Protein AF-0000000077233506 (afdb_homodimer)

pLDDT: mean 85.67, std 21.98, range [21.75, 98.94]

Radius of gyration: 23.16 Å; Cα contacts (8 Å, |Δi|>4): 742; chains: 2; bounding box: 49×61×71 Å

Organism: NCBI:txid88201

Secondary structure (DSSP, 8-state):
-----------------TT------PPP-----TT--HHHH-EEEEEEEES--TT--SEEEEEEEEE-TTSPEEEEEEEE-TTSPEEEEEEEEE-S-TT-TTEEEEES-TTS--EEEEEEEE-SSSEEEEEEEEEETTTEEEEEEEEEESSS---HHHHHHHHHHHHHTT--GGG-EEPP-SS-HHHH--/-----------------S-------PPP-----TT--HHHH-EEEEEEEES--TT--SEEEEEEEEE-TTSPEEEEEEEE-TTSPEEEEEEEEE-S-TT-TTEEEEES-TTS--EEEEEEEE-SSSEEEEEEEEEETTTEEEEEEEEEESSS---HHHHHHHHHHHHHTT--GGG-EEPP-SS-HHHH--

Nearest PDB structures (foldseek):
  2hzq-assembly1_A  TM=9.608E-01  e=5.783E-20  Homo sapiens
  2hzr-assembly1_A  TM=9.680E-01  e=2.395E-19  Homo sapiens
  7yx1-assembly1_A  TM=9.485E-01  e=6.766E-19  Sander
  5ez2-assembly1_A  TM=9.588E-01  e=6.023E-18  Sander vitreus
  7vns-assembly1_A  TM=9.545E-01  e=5.112E-18  Sander vitreus

Structure (mmCIF, N/CA/C/O backbone):
data_AF-0000000077233506-model_v1
#
loop_
_entity.id
_entity.type
_entity.pdbx_description
1 polymer 'Apolipoprotein D'
#
loop_
_atom_site.group_PDB
_atom_site.id
_atom_site.type_symbol
_atom_site.label_atom_id
_atom_site.label_alt_id
_atom_site.label_comp_id
_atom_site.label_asym_id
_atom_site.label_entity_id
_atom_site.label_seq_id
_atom_site.pdbx_PDB_ins_code
_atom_site.Cartn_x
_atom_site.Cartn_y
_atom_site.Cartn_z
_atom_site.occupancy
_atom_site.B_iso_or_equiv
_atom_site.auth_seq_id
_atom_site.auth_comp_id
_atom_site.auth_asym_id
_atom_site.auth_atom_id
_atom_site.pdbx_PDB_model_num
ATOM 1 N N . MET A 1 1 ? 1.082 14.75 -45.719 1 23.27 1 MET A N 1
ATOM 2 C CA . MET A 1 1 ? 2.107 15.727 -45.375 1 23.27 1 MET A CA 1
ATOM 3 C C . MET A 1 1 ? 2.061 16.047 -43.875 1 23.27 1 MET A C 1
ATOM 5 O O . MET A 1 1 ? 1.05 16.547 -43.375 1 23.27 1 MET A O 1
ATOM 9 N N . ALA A 1 2 ? 2.697 15.094 -42.938 1 25.81 2 ALA A N 1
ATOM 10 C CA . ALA A 1 2 ? 2.662 14.352 -41.688 1 25.81 2 ALA A CA 1
ATOM 11 C C . ALA A 1 2 ? 3.102 15.227 -40.5 1 25.81 2 ALA A C 1
ATOM 13 O O . ALA A 1 2 ? 4.297 15.367 -40.25 1 25.81 2 ALA A O 1
ATOM 14 N N . LEU A 1 3 ? 2.533 16.438 -40.406 1 23.31 3 LEU A N 1
ATOM 15 C CA . LEU A 1 3 ? 3.166 17.609 -39.812 1 23.31 3 LEU A CA 1
ATOM 16 C C . LEU A 1 3 ? 3.34 17.438 -38.312 1 23.31 3 LEU A C 1
ATOM 18 O O . LEU A 1 3 ? 3.859 18.328 -37.625 1 23.31 3 LEU A O 1
ATOM 22 N N . LEU A 1 4 ? 2.746 16.359 -37.688 1 22.28 4 LEU A N 1
ATOM 23 C CA . LEU A 1 4 ? 2.186 16.5 -36.344 1 22.28 4 LEU A CA 1
ATOM 24 C C . LEU A 1 4 ? 3.285 16.734 -35.312 1 22.28 4 LEU A C 1
ATOM 26 O O . LEU A 1 4 ? 3.02 17.25 -34.219 1 22.28 4 LEU A O 1
ATOM 30 N N . LYS A 1 5 ? 4.598 16.297 -35.438 1 22.08 5 LYS A N 1
ATOM 31 C CA . LYS A 1 5 ? 5.273 15.586 -34.344 1 22.08 5 LYS A CA 1
ATOM 32 C C . LYS A 1 5 ? 5.84 16.562 -33.312 1 22.08 5 LYS A C 1
ATOM 34 O O . LYS A 1 5 ? 6.086 16.188 -32.156 1 22.08 5 LYS A O 1
ATOM 39 N N . VAL A 1 6 ? 6.191 17.891 -33.438 1 22.52 6 VAL A N 1
ATOM 40 C CA . VAL A 1 6 ? 7.555 18.188 -33 1 22.52 6 VAL A CA 1
ATOM 41 C C . VAL A 1 6 ? 7.551 18.719 -31.578 1 22.52 6 VAL A C 1
ATOM 43 O O . VAL A 1 6 ? 8.547 19.281 -31.125 1 22.52 6 VAL A O 1
ATOM 46 N N . VAL A 1 7 ? 6.629 18.359 -30.688 1 26.38 7 VAL A N 1
ATOM 47 C CA . VAL A 1 7 ? 6.703 19.234 -29.516 1 26.38 7 VAL A CA 1
ATOM 48 C C . VAL A 1 7 ? 8.109 19.188 -28.922 1 26.38 7 VAL A C 1
ATOM 50 O O . VAL A 1 7 ? 8.633 18.109 -28.641 1 26.38 7 VAL A O 1
ATOM 53 N N . PHE A 1 8 ? 8.898 20.172 -29 1 23.61 8 PHE A N 1
ATOM 54 C CA . PHE A 1 8 ? 10.266 20.5 -28.578 1 23.61 8 PHE A CA 1
ATOM 55 C C . PHE A 1 8 ? 10.406 20.406 -27.062 1 23.61 8 PHE A C 1
ATOM 57 O O . PHE A 1 8 ? 9.695 21.109 -26.344 1 23.61 8 PHE A O 1
ATOM 64 N N . LEU A 1 9 ? 10.742 19.219 -26.547 1 26.58 9 LEU A N 1
ATOM 65 C CA . LEU A 1 9 ? 11.117 18.844 -25.188 1 26.58 9 LEU A CA 1
ATOM 66 C C . LEU A 1 9 ? 12.164 19.781 -24.625 1 26.58 9 LEU A C 1
ATOM 68 O O . LEU A 1 9 ? 13.305 19.797 -25.094 1 26.58 9 LEU A O 1
ATOM 72 N N . LEU A 1 10 ? 11.75 20.984 -24.422 1 27.75 10 LEU A N 1
ATOM 73 C CA . LEU A 1 10 ? 12.719 21.922 -23.859 1 27.75 10 LEU A CA 1
ATOM 74 C C . LEU A 1 10 ? 13.398 21.312 -22.625 1 27.75 10 LEU A C 1
ATOM 76 O O . LEU A 1 10 ? 12.719 20.828 -21.719 1 27.75 10 LEU A O 1
ATOM 80 N N . LEU A 1 11 ? 14.656 20.891 -22.75 1 28.72 11 LEU A N 1
ATOM 81 C CA . LEU A 1 11 ? 15.711 20.391 -21.875 1 28.72 11 LEU A CA 1
ATOM 82 C C . LEU A 1 11 ? 16.031 21.391 -20.781 1 28.72 11 LEU A C 1
ATOM 84 O O . LEU A 1 11 ? 16.844 22.297 -20.969 1 28.72 11 LEU A O 1
ATOM 88 N N . VAL A 1 12 ? 15.125 22.109 -20.25 1 30.39 12 VAL A N 1
ATOM 89 C CA . VAL A 1 12 ? 15.711 23.047 -19.297 1 30.39 12 VAL A CA 1
ATOM 90 C C . VAL A 1 12 ? 16.516 22.266 -18.25 1 30.39 12 VAL A C 1
ATOM 92 O O . VAL A 1 12 ? 15.984 21.406 -17.562 1 30.39 12 VAL A O 1
ATOM 95 N N . ALA A 1 13 ? 17.875 22.188 -18.328 1 29.14 13 ALA A N 1
ATOM 96 C CA . ALA A 1 13 ? 18.969 21.734 -17.469 1 29.14 13 ALA A CA 1
ATOM 97 C C . ALA A 1 13 ? 18.891 22.359 -16.078 1 29.14 13 ALA A C 1
ATOM 99 O O . ALA A 1 13 ? 19.422 23.453 -15.852 1 29.14 13 ALA A O 1
ATOM 100 N N . ALA A 1 14 ? 17.797 22.641 -15.5 1 33.66 14 ALA A N 1
ATOM 101 C CA . ALA A 1 14 ? 17.953 23.188 -14.156 1 33.66 14 ALA A CA 1
ATOM 102 C C . ALA A 1 14 ? 18.891 22.328 -13.32 1 33.66 14 ALA A C 1
ATOM 104 O O . ALA A 1 14 ? 18.859 21.094 -13.398 1 33.66 14 ALA A O 1
ATOM 105 N N . GLU A 1 15 ? 20.031 22.859 -12.922 1 31.89 15 GLU A N 1
ATOM 106 C CA . GLU A 1 15 ? 20.984 22.344 -11.938 1 31.89 15 GLU A CA 1
ATOM 107 C C . GLU A 1 15 ? 20.25 21.703 -10.758 1 31.89 15 GLU A C 1
ATOM 109 O O . GLU A 1 15 ? 19.734 22.406 -9.891 1 31.89 15 GLU A O 1
ATOM 114 N N . PHE A 1 16 ? 19.391 20.812 -10.938 1 34.94 16 PHE A N 1
ATOM 115 C CA . PHE A 1 16 ? 18.859 19.906 -9.922 1 34.94 16 PHE A CA 1
ATOM 116 C C . PHE A 1 16 ? 19.969 19.391 -9.008 1 34.94 16 PHE A C 1
ATOM 118 O O . PHE A 1 16 ? 20.891 18.703 -9.461 1 34.94 16 PHE A O 1
ATOM 125 N N . SER A 1 17 ? 20.359 20.125 -8.031 1 35.88 17 SER A N 1
ATOM 126 C CA . SER A 1 17 ? 21.234 19.562 -7.008 1 35.88 17 SER A CA 1
ATOM 127 C C . SER A 1 17 ? 20.922 18.078 -6.777 1 35.88 17 SER A C 1
ATOM 129 O O . SER A 1 17 ? 19.75 17.672 -6.824 1 35.88 17 SER A O 1
ATOM 131 N N . GLN A 1 18 ? 21.938 17.141 -6.93 1 35.72 18 GLN A N 1
ATOM 132 C CA . GLN A 1 18 ? 22.219 15.719 -6.926 1 35.72 18 GLN A CA 1
ATOM 133 C C . GLN A 1 18 ? 21.5 15.016 -5.785 1 35.72 18 GLN A C 1
ATOM 135 O O . GLN A 1 18 ? 21.484 13.781 -5.707 1 35.72 18 GLN A O 1
ATOM 140 N N . SER A 1 19 ? 21.188 15.695 -4.664 1 36.94 19 SER A N 1
ATOM 141 C CA . SER A 1 19 ? 21.062 14.867 -3.471 1 36.94 19 SER A CA 1
ATOM 142 C C . SER A 1 19 ? 19.734 14.133 -3.439 1 36.94 19 SER A C 1
ATOM 144 O O . SER A 1 19 ? 19.359 13.555 -2.418 1 36.94 19 SER A O 1
ATOM 146 N N . GLN A 1 20 ? 18.906 14.438 -4.34 1 43.88 20 GLN A N 1
ATOM 147 C CA . GLN A 1 20 ? 17.672 13.68 -4.148 1 43.88 20 GLN A CA 1
ATOM 148 C C . GLN A 1 20 ? 17.906 12.188 -4.379 1 43.88 20 GLN A C 1
ATOM 150 O O . GLN A 1 20 ? 18.016 11.742 -5.52 1 43.88 20 GLN A O 1
ATOM 155 N N . SER A 1 21 ? 18.75 11.484 -3.703 1 41.47 21 SER A N 1
ATOM 156 C CA . SER A 1 21 ? 18.984 10.086 -4.051 1 41.47 21 SER A CA 1
ATOM 157 C C . SER A 1 21 ? 17.656 9.32 -4.125 1 41.47 21 SER A C 1
ATOM 159 O O . SER A 1 21 ? 17 9.102 -3.105 1 41.47 21 SER A O 1
ATOM 161 N N . PHE A 1 22 ? 16.812 9.758 -5.07 1 43.88 22 PHE A N 1
ATOM 162 C CA . PHE A 1 22 ? 15.859 8.719 -5.41 1 43.88 22 PHE A CA 1
ATOM 163 C C . PHE A 1 22 ? 16.578 7.465 -5.906 1 43.88 22 PHE A C 1
ATOM 165 O O . PHE A 1 22 ? 17.281 7.508 -6.918 1 43.88 22 PHE A O 1
ATOM 172 N N . HIS A 1 23 ? 17.109 6.672 -5.234 1 47.66 23 HIS A N 1
ATOM 173 C CA . HIS A 1 23 ? 17.656 5.477 -5.867 1 47.66 23 HIS A CA 1
ATOM 174 C C . HIS A 1 23 ? 16.641 4.844 -6.82 1 47.66 23 HIS A C 1
ATOM 176 O O . HIS A 1 23 ? 15.508 4.562 -6.43 1 47.66 23 HIS A O 1
ATOM 182 N N . MET A 1 24 ? 16.844 5.34 -8.117 1 51.53 24 MET A N 1
ATOM 183 C CA . MET A 1 24 ? 16.188 4.711 -9.258 1 51.53 24 MET A CA 1
ATOM 184 C C . MET A 1 24 ? 16.188 3.193 -9.125 1 51.53 24 MET A C 1
ATOM 186 O O . MET A 1 24 ? 17.25 2.566 -9.227 1 51.53 24 MET A O 1
ATOM 190 N N . TYR A 1 25 ? 15.539 2.627 -8.156 1 60.44 25 TYR A N 1
ATOM 191 C CA . TYR A 1 25 ? 15.578 1.174 -8.031 1 60.44 25 TYR A CA 1
ATOM 192 C C . TYR A 1 25 ? 14.602 0.522 -9.016 1 60.44 25 TYR A C 1
ATOM 194 O O . TYR A 1 25 ? 13.422 0.882 -9.062 1 60.44 25 TYR A O 1
ATOM 202 N N . SER A 1 26 ? 15.188 -0.033 -10.07 1 78.44 26 SER A N 1
ATOM 203 C CA . SER A 1 26 ? 14.43 -0.855 -11.016 1 78.44 26 SER A CA 1
ATOM 204 C C . SER A 1 26 ? 14.016 -2.178 -10.383 1 78.44 26 SER A C 1
ATOM 206 O O . SER A 1 26 ? 14.562 -2.578 -9.352 1 78.44 26 SER A O 1
ATOM 208 N N . CYS A 1 27 ? 13.016 -2.812 -10.961 1 90.56 27 CYS A N 1
ATOM 209 C CA . CYS A 1 27 ? 12.555 -4.121 -10.508 1 90.56 27 CYS A CA 1
ATOM 210 C C . CYS A 1 27 ? 13.688 -5.145 -10.562 1 90.56 27 CYS A C 1
ATOM 212 O O . CYS A 1 27 ? 14.484 -5.141 -11.5 1 90.56 27 CYS A O 1
ATOM 214 N N . PRO A 1 28 ? 13.773 -5.957 -9.539 1 88.38 28 PRO A N 1
ATOM 215 C CA . PRO A 1 28 ? 14.75 -7.047 -9.625 1 88.38 28 PRO A CA 1
ATOM 216 C C . PRO A 1 28 ? 14.359 -8.109 -10.648 1 88.38 28 PRO A C 1
ATOM 218 O O . PRO A 1 28 ? 13.219 -8.117 -11.125 1 88.38 28 PRO A O 1
ATOM 221 N N . THR A 1 29 ? 15.336 -8.914 -11.031 1 89.44 29 THR A N 1
ATOM 222 C CA . THR A 1 29 ? 15.102 -10.078 -11.867 1 89.44 29 THR A CA 1
ATOM 223 C C . THR A 1 29 ? 15.195 -11.367 -11.047 1 89.44 29 THR A C 1
ATOM 225 O O . THR A 1 29 ? 16.281 -11.922 -10.875 1 89.44 29 THR A O 1
ATOM 228 N N . PRO A 1 30 ? 14.094 -11.812 -10.68 1 92.19 30 PRO A N 1
ATOM 229 C CA . PRO A 1 30 ? 14.164 -12.961 -9.766 1 92.19 30 PRO A CA 1
ATOM 230 C C . PRO A 1 30 ? 14.273 -14.297 -10.508 1 92.19 30 PRO A C 1
ATOM 232 O O . PRO A 1 30 ? 13.992 -14.359 -11.711 1 92.19 30 PRO A O 1
ATOM 235 N N . SER A 1 31 ? 14.742 -15.359 -9.719 1 95.88 31 SER A N 1
ATOM 236 C CA . SER A 1 31 ? 14.594 -16.734 -10.203 1 95.88 31 SER A CA 1
ATOM 237 C C . SER A 1 31 ? 13.133 -17.172 -10.172 1 95.88 31 SER A C 1
ATOM 239 O O . SER A 1 31 ? 12.422 -16.922 -9.195 1 95.88 31 SER A O 1
ATOM 241 N N . LEU A 1 32 ? 12.766 -17.828 -11.258 1 98.12 32 LEU A N 1
ATOM 242 C CA . LEU A 1 32 ? 11.375 -18.25 -11.406 1 98.12 32 LEU A CA 1
ATOM 243 C C . LEU A 1 32 ? 11.234 -19.75 -11.156 1 98.12 32 LEU A C 1
ATOM 245 O O . LEU A 1 32 ? 12.219 -20.484 -11.234 1 98.12 32 LEU A O 1
ATOM 249 N N . GLN A 1 33 ? 10 -20.094 -10.773 1 98.56 33 GLN A N 1
ATOM 250 C CA . GLN A 1 33 ? 9.703 -21.516 -10.664 1 98.56 33 GLN A CA 1
ATOM 251 C C . GLN A 1 33 ? 10.031 -22.25 -11.961 1 98.56 33 GLN A C 1
ATOM 253 O O . GLN A 1 33 ? 9.469 -21.938 -13.016 1 98.56 33 GLN A O 1
ATOM 258 N N . VAL A 1 34 ? 10.883 -23.234 -11.844 1 96.88 34 VAL A N 1
ATOM 259 C CA . VAL A 1 34 ? 11.281 -24.031 -13.008 1 96.88 34 VAL A CA 1
ATOM 260 C C . VAL A 1 34 ? 10.164 -24.984 -13.383 1 96.88 34 VAL A C 1
ATOM 262 O O . VAL A 1 34 ? 9.555 -25.625 -12.516 1 96.88 34 VAL A O 1
ATOM 265 N N . ASN A 1 35 ? 9.875 -25.062 -14.727 1 96.56 35 ASN A N 1
ATOM 266 C CA . ASN A 1 35 ? 8.867 -25.969 -15.25 1 96.56 35 ASN A CA 1
ATOM 267 C C . ASN A 1 35 ? 7.504 -25.734 -14.602 1 96.56 35 ASN A C 1
ATOM 269 O O . ASN A 1 35 ? 6.832 -26.688 -14.195 1 96.56 35 ASN A O 1
ATOM 273 N N . PHE A 1 36 ? 7.242 -24.531 -14.484 1 98.62 36 PHE A N 1
ATOM 274 C CA . PHE A 1 36 ? 5.945 -24.172 -13.914 1 98.62 36 PHE A CA 1
ATOM 275 C C . PHE A 1 36 ? 4.812 -24.75 -14.75 1 98.62 36 PHE A C 1
ATOM 277 O O . PHE A 1 36 ? 4.824 -24.641 -15.977 1 98.62 36 PHE A O 1
ATOM 284 N N . ASN A 1 37 ? 3.863 -25.328 -14.062 1 98.06 37 ASN A N 1
ATOM 285 C CA . ASN A 1 37 ? 2.666 -25.922 -14.641 1 98.06 37 ASN A CA 1
ATOM 286 C C . ASN A 1 37 ? 1.397 -25.25 -14.117 1 98.06 37 ASN A C 1
ATOM 288 O O . ASN A 1 37 ? 1.001 -25.484 -12.969 1 98.06 37 ASN A O 1
ATOM 292 N N . VAL A 1 38 ? 0.758 -24.516 -14.984 1 98 38 VAL A N 1
ATOM 293 C CA . VAL A 1 38 ? -0.377 -23.703 -14.547 1 98 38 VAL A CA 1
ATOM 294 C C . VAL A 1 38 ? -1.531 -24.609 -14.133 1 98 38 VAL A C 1
ATOM 296 O O . VAL A 1 38 ? -2.301 -24.281 -13.234 1 98 38 VAL A O 1
ATOM 299 N N . THR A 1 39 ? -1.652 -25.734 -14.742 1 97.38 39 THR A N 1
ATOM 300 C CA . THR A 1 39 ? -2.74 -26.656 -14.422 1 97.38 39 THR A CA 1
ATOM 301 C C . THR A 1 39 ? -2.641 -27.125 -12.984 1 97.38 39 THR A C 1
ATOM 303 O O . THR A 1 39 ? -3.652 -27.25 -12.289 1 97.38 39 THR A O 1
ATOM 306 N N . GLN A 1 40 ? -1.434 -27.438 -12.492 1 98.38 40 GLN A N 1
ATOM 307 C CA . GLN A 1 40 ? -1.231 -27.875 -11.109 1 98.38 40 GLN A CA 1
ATOM 308 C C . GLN A 1 40 ? -1.464 -26.719 -10.133 1 98.38 40 GLN A C 1
ATOM 310 O O . GLN A 1 40 ? -1.693 -26.953 -8.945 1 98.38 40 GLN A O 1
ATOM 315 N N . TYR A 1 41 ? -1.38 -25.562 -10.688 1 98.69 41 TYR A N 1
ATOM 316 C CA . TYR A 1 41 ? -1.438 -24.359 -9.867 1 98.69 41 TYR A CA 1
ATOM 317 C C . TYR A 1 41 ? -2.883 -23.953 -9.586 1 98.69 41 TYR A C 1
ATOM 319 O O . TYR A 1 41 ? -3.154 -23.203 -8.648 1 98.69 41 TYR A O 1
ATOM 327 N N . LEU A 1 42 ? -3.818 -24.406 -10.32 1 98.75 42 LEU A N 1
ATOM 328 C CA . LEU A 1 42 ? -5.227 -24.031 -10.203 1 98.75 42 LEU A CA 1
ATOM 329 C C . LEU A 1 42 ? -5.762 -24.359 -8.812 1 98.75 42 LEU A C 1
ATOM 331 O O . LEU A 1 42 ? -5.16 -25.156 -8.086 1 98.75 42 LEU A O 1
ATOM 335 N N . GLY A 1 43 ? -6.891 -23.75 -8.453 1 98.44 43 GLY A N 1
ATOM 336 C CA . GLY A 1 43 ? -7.496 -23.938 -7.145 1 98.44 43 GLY A CA 1
ATOM 337 C C . GLY A 1 43 ? -7.332 -22.719 -6.246 1 98.44 43 GLY A C 1
ATOM 338 O O . GLY A 1 43 ? -7.074 -21.609 -6.727 1 98.44 43 GLY A O 1
ATOM 339 N N . THR A 1 44 ? -7.547 -22.922 -4.969 1 98.56 44 THR A N 1
ATOM 340 C CA . THR A 1 44 ? -7.59 -21.812 -4.023 1 98.56 44 THR A CA 1
ATOM 341 C C . THR A 1 44 ? -6.262 -21.688 -3.283 1 98.56 44 THR A C 1
ATOM 343 O O . THR A 1 44 ? -5.68 -22.688 -2.865 1 98.56 44 THR A O 1
ATOM 346 N N . TRP A 1 45 ? -5.801 -20.531 -3.197 1 98.81 45 TRP A N 1
ATOM 347 C CA . TRP A 1 45 ? -4.652 -20.141 -2.381 1 98.81 45 TRP A CA 1
ATOM 348 C C . TRP A 1 45 ? -5.051 -19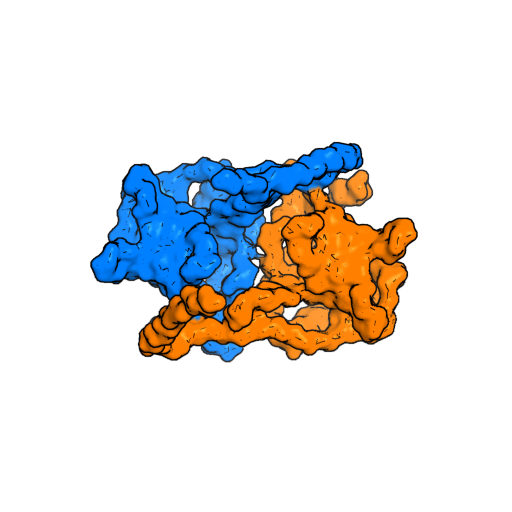.109 -1.335 1 98.81 45 TRP A C 1
ATOM 350 O O . TRP A 1 45 ? -5.738 -18.141 -1.646 1 98.81 45 TRP A O 1
ATOM 360 N N . TYR A 1 46 ? -4.613 -19.344 -0.076 1 98.88 46 TYR A N 1
ATOM 361 C CA . TYR A 1 46 ? -4.855 -18.406 1.018 1 98.88 46 TYR A CA 1
ATOM 362 C C . TYR A 1 46 ? -3.623 -17.562 1.284 1 98.88 46 TYR A C 1
ATOM 364 O O . TYR A 1 46 ? -2.506 -18.078 1.357 1 98.88 46 TYR A O 1
ATOM 372 N N . GLU A 1 47 ? -3.854 -16.25 1.392 1 98.88 47 GLU A N 1
ATOM 373 C CA . GLU A 1 47 ? -2.752 -15.328 1.636 1 98.88 47 GLU A CA 1
ATOM 374 C C . GLU A 1 47 ? -2.258 -15.43 3.076 1 98.88 47 GLU A C 1
ATOM 376 O O . GLU A 1 47 ? -3.033 -15.25 4.02 1 98.88 47 GLU A O 1
ATOM 381 N N . ILE A 1 48 ? -0.977 -15.68 3.258 1 98.88 48 ILE A N 1
ATOM 382 C CA . ILE A 1 48 ? -0.38 -15.805 4.582 1 98.88 48 ILE A CA 1
ATOM 383 C C . ILE A 1 48 ? 0.335 -14.516 4.957 1 98.88 48 ILE A C 1
ATOM 385 O O . ILE A 1 48 ? 0.176 -14.008 6.07 1 98.88 48 ILE A O 1
ATOM 389 N N . GLN A 1 49 ? 1.134 -14 4.074 1 98.62 49 GLN A N 1
ATOM 390 C CA . GLN A 1 49 ? 1.816 -12.719 4.227 1 98.62 49 GLN A CA 1
ATOM 391 C C . GLN A 1 49 ? 1.842 -11.953 2.91 1 98.62 49 GLN A C 1
ATOM 393 O O . GLN A 1 49 ? 1.739 -12.547 1.835 1 98.62 49 GLN A O 1
ATOM 398 N N . LYS A 1 50 ? 2.033 -10.68 3.055 1 98 50 LYS A N 1
ATOM 399 C CA . LYS A 1 50 ? 2.125 -9.852 1.856 1 98 50 LYS A CA 1
ATOM 400 C C . LYS A 1 50 ? 2.936 -8.586 2.123 1 98 50 LYS A C 1
ATOM 402 O O . LYS A 1 50 ? 3.027 -8.133 3.264 1 98 50 LYS A O 1
ATOM 407 N N . LEU A 1 51 ? 3.492 -8.039 1.054 1 96 51 LEU A N 1
ATOM 408 C CA . LEU A 1 51 ? 3.914 -6.641 1.068 1 96 51 LEU A CA 1
ATOM 409 C C . LEU A 1 51 ? 2.709 -5.711 1.051 1 96 51 LEU A C 1
ATOM 411 O O . LEU A 1 51 ? 1.602 -6.125 0.702 1 96 51 LEU A O 1
ATOM 415 N N . PRO A 1 52 ? 2.932 -4.434 1.441 1 92.5 52 PRO A N 1
ATOM 416 C CA . PRO A 1 52 ? 1.793 -3.514 1.427 1 92.5 52 PRO A CA 1
ATOM 417 C C . PRO A 1 52 ? 1.027 -3.541 0.106 1 92.5 52 PRO A C 1
ATOM 419 O O . PRO A 1 52 ? 1.62 -3.346 -0.959 1 92.5 52 PRO A O 1
ATOM 422 N N . ALA A 1 53 ? -0.209 -3.793 0.254 1 90 53 ALA A N 1
ATOM 423 C CA . ALA A 1 53 ? -1.149 -3.838 -0.862 1 90 53 ALA A CA 1
ATOM 424 C C . ALA A 1 53 ? -2.369 -2.961 -0.587 1 90 53 ALA A C 1
ATOM 426 O O . ALA A 1 53 ? -3.34 -3.412 0.025 1 90 53 ALA A O 1
ATOM 427 N N . MET A 1 54 ? -2.402 -1.775 -1.151 1 85.25 54 MET A N 1
ATOM 428 C CA . MET A 1 54 ? -3.408 -0.774 -0.808 1 85.25 54 MET A CA 1
ATOM 429 C C . MET A 1 54 ? -4.797 -1.222 -1.252 1 85.25 54 MET A C 1
ATOM 431 O O . MET A 1 54 ? -5.805 -0.78 -0.695 1 85.25 54 MET A O 1
ATOM 435 N N . PHE A 1 55 ? -4.875 -2.146 -2.156 1 85.31 55 PHE A N 1
ATOM 436 C CA . PHE A 1 55 ? -6.164 -2.578 -2.691 1 85.31 55 PHE A CA 1
ATOM 437 C C . PHE A 1 55 ? -6.77 -3.676 -1.823 1 85.31 55 PHE A C 1
ATOM 439 O O . PHE A 1 55 ? -7.945 -4.016 -1.975 1 85.31 55 PHE A O 1
ATOM 446 N N . GLU A 1 56 ? -5.988 -4.242 -0.96 1 89.12 56 GLU A N 1
ATOM 447 C CA . GLU A 1 56 ? -6.484 -5.215 0.009 1 89.12 56 GLU A CA 1
ATOM 448 C C . GLU A 1 56 ? -6.875 -4.539 1.32 1 89.12 56 GLU A C 1
ATOM 450 O O . GLU A 1 56 ? -6.047 -3.885 1.957 1 89.12 56 GLU A O 1
ATOM 455 N N . ARG A 1 57 ? -8.141 -4.883 1.833 1 87.75 57 ARG A N 1
ATOM 456 C CA . ARG A 1 57 ? -8.641 -4.078 2.941 1 87.75 57 ARG A CA 1
ATOM 457 C C . ARG A 1 57 ? -9.086 -4.957 4.102 1 87.75 57 ARG A C 1
ATOM 459 O O . ARG A 1 57 ? -9.375 -4.461 5.191 1 87.75 57 ARG A O 1
ATOM 466 N N . GLY A 1 58 ? -9.133 -6.254 3.814 1 91.81 58 GLY A N 1
ATOM 467 C CA . GLY A 1 58 ? -9.75 -7.098 4.824 1 91.81 58 GLY A CA 1
ATOM 468 C C . GLY A 1 58 ? -8.914 -8.312 5.184 1 91.81 58 GLY A C 1
ATOM 469 O O . GLY A 1 58 ? -7.684 -8.281 5.062 1 91.81 58 GLY A O 1
ATOM 470 N N . ASP A 1 59 ? -9.602 -9.242 5.836 1 95.5 59 ASP A N 1
ATOM 471 C CA . ASP A 1 59 ? -9.023 -10.5 6.301 1 95.5 59 ASP A CA 1
ATOM 472 C C . ASP A 1 59 ? -9.414 -11.656 5.383 1 95.5 59 ASP A C 1
ATOM 474 O O . ASP A 1 59 ? -10.133 -11.461 4.398 1 95.5 59 ASP A O 1
ATOM 478 N N . CYS A 1 60 ? -8.859 -12.766 5.691 1 98.19 60 CYS A N 1
ATOM 479 C CA . CYS A 1 60 ? -9.227 -14 5.012 1 98.19 60 CYS A CA 1
ATOM 480 C C . CYS A 1 60 ? -9.039 -13.867 3.504 1 98.19 60 CYS A C 1
ATOM 482 O O . CYS A 1 60 ? -9.836 -14.391 2.725 1 98.19 60 CYS A O 1
ATOM 484 N N . VAL A 1 61 ? -8.07 -13.109 3.123 1 97.94 61 VAL A N 1
ATOM 485 C CA . VAL A 1 61 ? -7.801 -12.898 1.707 1 97.94 61 VAL A CA 1
ATOM 486 C C . VAL A 1 61 ? -7.453 -14.227 1.039 1 97.94 61 VAL A C 1
ATOM 488 O O . VAL A 1 61 ? -6.668 -15.008 1.575 1 97.94 61 VAL A O 1
ATOM 491 N N . GLN A 1 62 ? -8.023 -14.469 -0.083 1 98.56 62 GLN A N 1
ATOM 492 C CA . GLN A 1 62 ? -7.793 -15.688 -0.846 1 98.56 62 GLN A CA 1
ATOM 493 C C . GLN A 1 62 ? -7.945 -15.438 -2.344 1 98.56 62 GLN A C 1
ATOM 495 O O . GLN A 1 62 ? -8.602 -14.484 -2.756 1 98.56 62 GLN A O 1
ATOM 500 N N . ALA A 1 63 ? -7.312 -16.297 -3.125 1 98.25 63 ALA A N 1
ATOM 501 C CA . ALA A 1 63 ? -7.395 -16.266 -4.582 1 98.25 63 ALA A CA 1
ATOM 502 C C . ALA A 1 63 ? -7.719 -17.641 -5.137 1 98.25 63 ALA A C 1
ATOM 504 O O . ALA A 1 63 ? -7.07 -18.641 -4.781 1 98.25 63 ALA A O 1
ATOM 505 N N . LYS A 1 64 ? -8.695 -17.672 -5.98 1 98.38 64 LYS A N 1
ATOM 506 C CA . LYS A 1 64 ? -9.047 -18.922 -6.664 1 98.38 64 LYS A CA 1
ATOM 507 C C . LYS A 1 64 ? -8.75 -18.828 -8.156 1 98.38 64 LYS A C 1
ATOM 509 O O . LYS A 1 64 ? -9.188 -17.891 -8.828 1 98.38 64 LYS A O 1
ATOM 514 N N . TYR A 1 65 ? -8.039 -19.781 -8.633 1 98.5 65 TYR A N 1
ATOM 515 C CA . TYR A 1 65 ? -7.672 -19.859 -10.039 1 98.5 65 TYR A CA 1
ATOM 516 C C . TYR A 1 65 ? -8.391 -21.016 -10.727 1 98.5 65 TYR A C 1
ATOM 518 O O . TYR A 1 65 ? -8.367 -22.156 -10.234 1 98.5 65 TYR A O 1
ATOM 526 N N . SER A 1 66 ? -9 -20.75 -11.828 1 98.38 66 SER A N 1
ATOM 527 C CA . SER A 1 66 ? -9.688 -21.781 -12.609 1 98.38 66 SER A CA 1
ATOM 528 C C . SER A 1 66 ? -9.516 -21.531 -14.102 1 98.38 66 SER A C 1
ATOM 530 O O . SER A 1 66 ? -9.25 -20.406 -14.539 1 98.38 66 SER A O 1
ATOM 532 N N . LEU A 1 67 ? -9.703 -22.594 -14.844 1 97 67 LEU A N 1
ATOM 533 C CA . LEU A 1 67 ? -9.523 -22.516 -16.281 1 97 67 LEU A CA 1
ATOM 534 C C . LEU A 1 67 ? -10.789 -21.984 -16.953 1 97 67 LEU A C 1
ATOM 536 O O . LEU A 1 67 ? -11.898 -22.406 -16.625 1 97 67 LEU A O 1
ATOM 540 N N . LEU A 1 68 ? -10.562 -21.109 -17.922 1 96.94 68 LEU A N 1
ATOM 541 C CA . LEU A 1 68 ? -11.648 -20.641 -18.781 1 96.94 68 LEU A CA 1
ATOM 542 C C . LEU A 1 68 ? -11.688 -21.406 -20.094 1 96.94 68 LEU A C 1
ATOM 544 O O . LEU A 1 68 ? -10.719 -22.078 -20.453 1 96.94 68 LEU A O 1
ATOM 548 N N . ALA A 1 69 ? -12.781 -21.219 -20.781 1 95.19 69 ALA A N 1
ATOM 549 C CA . ALA A 1 69 ? -12.984 -21.953 -22.031 1 95.19 69 ALA A CA 1
ATOM 550 C C . ALA A 1 69 ? -11.969 -21.531 -23.094 1 95.19 69 ALA A C 1
ATOM 552 O O . ALA A 1 69 ? -11.562 -22.344 -23.922 1 95.19 69 ALA A O 1
ATOM 553 N N . ASP A 1 70 ? -11.578 -20.344 -23.031 1 94.75 70 ASP A N 1
ATOM 554 C CA . ASP A 1 70 ? -10.664 -19.844 -24.047 1 94.75 70 ASP A CA 1
ATOM 555 C C . ASP A 1 70 ? -9.211 -20.156 -23.672 1 94.75 70 ASP A C 1
ATOM 557 O O . ASP A 1 70 ? -8.289 -19.734 -24.375 1 94.75 70 ASP A O 1
ATOM 561 N N . GLY A 1 71 ? -9.078 -20.812 -22.609 1 92.94 71 GLY A N 1
ATOM 562 C CA . GLY A 1 71 ? -7.738 -21.234 -22.234 1 92.94 71 GLY A CA 1
ATOM 563 C C . GLY A 1 71 ? -7.082 -20.312 -21.234 1 92.94 71 GLY A C 1
ATOM 564 O O . GLY A 1 71 ? -6.043 -20.641 -20.641 1 92.94 71 GLY A O 1
ATOM 565 N N . GLN A 1 72 ? -7.656 -19.172 -21 1 96.81 72 GLN A N 1
ATOM 566 C CA . GLN A 1 72 ? -7.133 -18.266 -19.984 1 96.81 72 GLN A CA 1
ATOM 567 C C . GLN A 1 72 ? -7.496 -18.75 -18.578 1 96.81 72 GLN A C 1
ATOM 569 O O . GLN A 1 72 ? -8.266 -19.703 -18.422 1 96.81 72 GLN A O 1
ATOM 574 N N . VAL A 1 73 ? -6.809 -18.125 -17.609 1 98.31 73 VAL A N 1
ATOM 575 C CA . VAL A 1 73 ? -7.07 -18.469 -16.203 1 98.31 73 VAL A CA 1
ATOM 576 C C . VAL A 1 73 ? -7.949 -17.406 -15.57 1 98.31 73 VAL A C 1
ATOM 578 O O . VAL A 1 73 ? -7.629 -16.203 -15.633 1 98.31 73 VAL A O 1
ATOM 581 N N . ARG A 1 74 ? -9.047 -17.828 -15.031 1 98.06 74 ARG A N 1
ATOM 582 C CA . ARG A 1 74 ? -9.852 -16.938 -14.203 1 98.06 74 ARG A CA 1
ATOM 583 C C . ARG A 1 74 ? -9.195 -16.703 -12.844 1 98.06 74 ARG A C 1
ATOM 585 O O . ARG A 1 74 ? -8.766 -17.656 -12.195 1 98.06 74 ARG A O 1
ATOM 592 N N . VAL A 1 75 ? -9.125 -15.453 -12.422 1 98.12 75 VAL A N 1
ATOM 593 C CA . VAL A 1 75 ? -8.586 -15.07 -11.117 1 98.12 75 VAL A CA 1
ATOM 594 C C . VAL A 1 75 ? -9.688 -14.445 -10.273 1 98.12 75 VAL A C 1
ATOM 596 O O . VAL A 1 75 ? -10.156 -13.344 -10.57 1 98.12 75 VAL A O 1
ATOM 599 N N . HIS A 1 76 ? -10.086 -15.164 -9.25 1 96.56 76 HIS A N 1
ATOM 600 C CA . HIS A 1 76 ? -11.109 -14.656 -8.336 1 96.56 76 HIS A CA 1
ATOM 601 C C . HIS A 1 76 ? -10.516 -14.359 -6.961 1 96.56 76 HIS A C 1
ATOM 603 O O . HIS A 1 76 ? -10.266 -15.273 -6.176 1 96.56 76 HIS A O 1
ATOM 609 N N . ASN A 1 77 ? -10.32 -13.078 -6.668 1 96.19 77 ASN A N 1
ATOM 610 C CA . ASN A 1 77 ? -9.836 -12.633 -5.367 1 96.19 77 ASN A CA 1
ATOM 611 C C . ASN A 1 77 ? -10.992 -12.234 -4.449 1 96.19 77 ASN A C 1
ATOM 613 O O . ASN A 1 77 ? -11.953 -11.602 -4.887 1 96.19 77 ASN A O 1
ATOM 617 N N . SER A 1 78 ? -10.883 -12.664 -3.191 1 96.12 78 SER A N 1
ATOM 618 C CA . SER A 1 78 ? -11.914 -12.297 -2.234 1 96.12 78 SER A CA 1
ATOM 619 C C . SER A 1 78 ? -11.328 -12.031 -0.854 1 96.12 78 SER A C 1
ATOM 621 O O . SER A 1 78 ? -10.227 -12.5 -0.541 1 96.12 78 SER A O 1
ATOM 623 N N . GLU A 1 79 ? -12.031 -11.258 -0.047 1 95.62 79 GLU A N 1
ATOM 624 C CA . GLU A 1 79 ? -11.648 -10.898 1.314 1 95.62 79 GLU A CA 1
ATOM 625 C C . GLU A 1 79 ? -12.875 -10.625 2.182 1 95.62 79 GLU A C 1
ATOM 627 O O . GLU A 1 79 ? -13.961 -10.367 1.663 1 95.62 79 GLU A O 1
ATOM 632 N N . LEU A 1 80 ? -12.641 -10.805 3.422 1 94.69 80 LEU A N 1
ATOM 633 C CA . LEU A 1 80 ? -13.656 -10.445 4.406 1 94.69 80 LEU A CA 1
ATOM 634 C C . LEU A 1 80 ? -13.391 -9.07 4.992 1 94.69 80 LEU A C 1
ATOM 636 O O . LEU A 1 80 ? -12.375 -8.859 5.66 1 94.69 80 LEU A O 1
ATOM 640 N N . LEU A 1 81 ? -14.367 -8.195 4.77 1 89.81 81 LEU A N 1
ATOM 641 C CA . LEU A 1 81 ? -14.211 -6.828 5.258 1 89.81 81 LEU A CA 1
ATOM 642 C C . LEU A 1 81 ? -14.617 -6.73 6.727 1 89.81 81 LEU A C 1
ATOM 644 O O . LEU A 1 81 ? -15.281 -7.621 7.254 1 89.81 81 LEU A O 1
ATOM 648 N N . SER A 1 82 ? -14.219 -5.668 7.316 1 87.44 82 SER A N 1
ATOM 649 C CA . SER A 1 82 ? -14.477 -5.484 8.742 1 87.44 82 SER A CA 1
ATOM 650 C C . SER A 1 82 ? -15.969 -5.363 9.023 1 87.44 82 SER A C 1
ATOM 652 O O . SER A 1 82 ? -16.422 -5.637 10.133 1 87.44 82 SER A O 1
ATOM 654 N N . ASN A 1 83 ? -16.719 -4.953 8.078 1 84.88 83 ASN A N 1
ATOM 655 C CA . ASN A 1 83 ? -18.156 -4.805 8.258 1 84.88 83 ASN A CA 1
ATOM 656 C C . ASN A 1 83 ? -18.891 -6.133 8.062 1 84.88 83 ASN A C 1
ATOM 658 O O . ASN A 1 83 ? -20.125 -6.18 8.109 1 84.88 83 ASN A O 1
ATOM 662 N N . GLY A 1 84 ? -18.141 -7.184 7.754 1 89 84 GLY A N 1
ATOM 663 C CA . GLY A 1 84 ? -18.719 -8.516 7.637 1 89 84 GLY A CA 1
ATOM 664 C C . GLY A 1 84 ? -19.047 -8.898 6.207 1 89 84 GLY A C 1
ATOM 665 O O . GLY A 1 84 ? -19.438 -10.039 5.941 1 89 84 GLY A O 1
ATOM 666 N N . LYS A 1 85 ? -18.922 -8.008 5.305 1 90.56 85 LYS A N 1
ATOM 667 C CA . LYS A 1 85 ? -19.219 -8.297 3.906 1 90.56 85 LYS A CA 1
ATOM 668 C C . LYS A 1 85 ? -18.016 -8.914 3.201 1 90.56 85 LYS A C 1
ATOM 670 O O . LYS A 1 85 ? -16.875 -8.617 3.543 1 90.56 85 LYS A O 1
ATOM 675 N N . ILE A 1 86 ? -18.328 -9.758 2.268 1 93 86 ILE A N 1
ATOM 676 C CA . ILE A 1 86 ? -17.297 -10.336 1.419 1 93 86 ILE A CA 1
ATOM 677 C C . ILE A 1 86 ? -17.078 -9.453 0.187 1 93 86 ILE A C 1
ATOM 679 O O . ILE A 1 86 ? -18.047 -9.125 -0.515 1 93 86 ILE A O 1
ATOM 683 N N . ASN A 1 87 ? -15.906 -9.008 0.045 1 89.94 87 ASN A N 1
ATOM 684 C CA . ASN A 1 87 ? -15.508 -8.273 -1.152 1 89.94 87 ASN A CA 1
ATOM 685 C C . ASN A 1 87 ? -14.75 -9.172 -2.131 1 89.94 87 ASN A C 1
ATOM 687 O O . ASN A 1 87 ? -13.953 -10.008 -1.72 1 89.94 87 ASN A O 1
ATOM 691 N N . SER A 1 88 ? -15.055 -9.008 -3.457 1 92.5 88 SER A N 1
ATOM 692 C CA . SER A 1 88 ? -14.359 -9.836 -4.438 1 92.5 88 SER A CA 1
ATOM 693 C C . SER A 1 88 ? -14.102 -9.07 -5.73 1 92.5 88 SER A C 1
ATOM 695 O O . SER A 1 88 ? -14.742 -8.047 -5.984 1 92.5 88 SER A O 1
ATOM 697 N N . ILE A 1 89 ? -13.156 -9.547 -6.449 1 89.75 89 ILE A N 1
ATOM 698 C CA . ILE A 1 89 ? -12.836 -9.039 -7.781 1 89.75 89 ILE A CA 1
ATOM 699 C C . ILE A 1 89 ? -12.445 -10.195 -8.695 1 89.75 89 ILE A C 1
ATOM 701 O O . ILE A 1 89 ? -11.805 -11.148 -8.25 1 89.75 89 ILE A O 1
ATOM 705 N N . GLU A 1 90 ? -12.867 -10.047 -9.938 1 93.88 90 GLU A N 1
ATOM 706 C CA . GLU A 1 90 ? -12.539 -11.07 -10.93 1 93.88 90 GLU A CA 1
ATOM 707 C C . GLU A 1 90 ? -11.648 -10.508 -12.031 1 93.88 90 GLU A C 1
ATOM 709 O O . GLU A 1 90 ? -11.867 -9.383 -12.492 1 93.88 90 GLU A O 1
ATOM 714 N N . GLY A 1 91 ? -10.68 -11.297 -12.352 1 95.12 91 GLY A N 1
ATOM 715 C CA . GLY A 1 91 ? -9.805 -10.992 -13.469 1 95.12 91 GLY A CA 1
ATOM 716 C C . GLY A 1 91 ? -9.414 -12.219 -14.273 1 95.12 91 GLY A C 1
ATOM 717 O O . GLY A 1 91 ? -10.047 -13.266 -14.156 1 95.12 91 GLY A O 1
ATOM 718 N N . THR A 1 92 ? -8.484 -11.953 -15.18 1 97.44 92 THR A N 1
ATOM 719 C CA . THR A 1 92 ? -7.953 -13.055 -15.984 1 97.44 92 THR A CA 1
ATOM 720 C C . THR A 1 92 ? -6.43 -13.023 -16 1 97.44 92 THR A C 1
ATOM 722 O O . THR A 1 92 ? -5.816 -11.984 -15.75 1 97.44 92 THR A O 1
ATOM 725 N N . ALA A 1 93 ? -5.914 -14.188 -16.172 1 98.12 93 ALA A N 1
ATOM 726 C CA . ALA A 1 93 ? -4.473 -14.344 -16.328 1 98.12 93 ALA A CA 1
ATOM 727 C C . ALA A 1 93 ? -4.133 -15.18 -17.562 1 98.12 93 ALA A C 1
ATOM 729 O O . ALA A 1 93 ? -4.898 -16.062 -17.938 1 98.12 93 ALA A O 1
ATOM 730 N N . LYS A 1 94 ? -3.01 -14.844 -18.141 1 97.38 94 LYS A N 1
ATOM 731 C CA . LYS A 1 94 ? -2.529 -15.602 -19.297 1 97.38 94 LYS A CA 1
ATOM 732 C C . LYS A 1 94 ? -1.005 -15.664 -19.312 1 97.38 94 LYS A C 1
ATOM 734 O O . LYS A 1 94 ? -0.335 -14.82 -18.719 1 97.38 94 LYS A O 1
ATOM 739 N N . ILE A 1 95 ? -0.518 -16.703 -19.953 1 96.25 95 ILE A N 1
ATOM 740 C CA . ILE A 1 95 ? 0.911 -16.812 -20.219 1 96.25 95 ILE A CA 1
ATOM 741 C C . ILE A 1 95 ? 1.223 -16.266 -21.609 1 96.25 95 ILE A C 1
ATOM 743 O O . ILE A 1 95 ? 0.825 -16.859 -22.625 1 96.25 95 ILE A O 1
ATOM 747 N N . LEU A 1 96 ? 1.911 -15.164 -21.656 1 92.94 96 LEU A N 1
ATOM 748 C CA . LEU A 1 96 ? 2.186 -14.523 -22.938 1 92.94 96 LEU A CA 1
ATOM 749 C C . LEU A 1 96 ? 3.43 -15.109 -23.594 1 92.94 96 LEU A C 1
ATOM 751 O O . LEU A 1 96 ? 3.488 -15.25 -24.812 1 92.94 96 LEU A O 1
ATOM 755 N N . ASP A 1 97 ? 4.383 -15.445 -22.781 1 95.38 97 ASP A N 1
ATOM 756 C CA . ASP A 1 97 ? 5.629 -16.047 -23.25 1 95.38 97 ASP A CA 1
ATOM 757 C C . ASP A 1 97 ? 5.738 -17.5 -22.812 1 95.38 97 ASP A C 1
ATOM 759 O O . ASP A 1 97 ? 6.043 -17.781 -21.656 1 95.38 97 ASP A O 1
ATOM 763 N N . PRO A 1 98 ? 5.578 -18.406 -23.75 1 94.25 98 PRO A N 1
ATOM 764 C CA . PRO A 1 98 ? 5.602 -19.828 -23.391 1 94.25 98 PRO A CA 1
ATOM 765 C C . PRO A 1 98 ? 6.953 -20.281 -22.828 1 94.25 98 PRO A C 1
ATOM 767 O O . PRO A 1 98 ? 7.043 -21.312 -22.172 1 94.25 98 PRO A O 1
ATOM 770 N N . THR A 1 99 ? 7.977 -19.516 -23.078 1 95.56 99 THR A N 1
ATOM 771 C CA . THR A 1 99 ? 9.297 -19.875 -22.578 1 95.56 99 THR A CA 1
ATOM 772 C C . THR A 1 99 ? 9.453 -19.469 -21.109 1 95.56 99 THR A C 1
ATOM 774 O O . THR A 1 99 ? 10.383 -19.906 -20.438 1 95.56 99 THR A O 1
ATOM 777 N N . GLN A 1 100 ? 8.562 -18.656 -20.641 1 96.12 100 GLN A N 1
ATOM 778 C CA . GLN A 1 100 ? 8.523 -18.234 -19.25 1 96.12 100 GLN A CA 1
ATOM 779 C C . GLN A 1 100 ? 7.148 -18.5 -18.641 1 96.12 100 GLN A C 1
ATOM 781 O O . GLN A 1 100 ? 6.461 -17.562 -18.234 1 96.12 100 GLN A O 1
ATOM 786 N N . PRO A 1 101 ? 6.797 -19.719 -18.453 1 97.38 101 PRO A N 1
ATOM 787 C CA . PRO A 1 101 ? 5.434 -20.047 -18.031 1 97.38 101 PRO A CA 1
ATOM 788 C C . PRO A 1 101 ? 5.137 -19.609 -16.609 1 97.38 101 PRO A C 1
ATOM 790 O O . PRO A 1 101 ? 3.975 -19.547 -16.203 1 97.38 101 PRO A O 1
ATOM 793 N N . ALA A 1 102 ? 6.199 -19.297 -15.875 1 98.56 102 ALA A N 1
ATOM 794 C CA . ALA A 1 102 ? 6.008 -18.891 -14.492 1 98.56 102 ALA A CA 1
ATOM 795 C C . ALA A 1 102 ? 5.672 -17.406 -14.391 1 98.56 102 ALA A C 1
ATOM 797 O O . ALA A 1 102 ? 5.445 -16.875 -13.297 1 98.56 102 ALA A O 1
ATOM 798 N N . VAL A 1 103 ? 5.664 -16.672 -15.477 1 98.12 103 VAL A N 1
ATOM 799 C CA . VAL A 1 103 ? 5.266 -15.273 -15.539 1 98.12 103 VAL A CA 1
ATOM 800 C C . VAL A 1 103 ? 3.896 -15.148 -16.203 1 98.12 103 VAL A C 1
ATOM 802 O O . VAL A 1 103 ? 3.777 -15.266 -17.422 1 98.12 103 VAL A O 1
ATOM 805 N N . LEU A 1 104 ? 2.969 -14.898 -15.406 1 98.25 104 LEU A N 1
ATOM 806 C CA . LEU A 1 104 ? 1.628 -14.656 -15.922 1 98.25 104 LEU A CA 1
ATOM 807 C C . LEU A 1 104 ? 1.349 -13.164 -16.031 1 98.25 104 LEU A C 1
ATOM 809 O O . LEU A 1 104 ? 1.953 -12.359 -15.32 1 98.25 104 LEU A O 1
ATOM 813 N N . SER A 1 105 ? 0.523 -12.812 -17 1 97.69 105 SER A N 1
ATOM 814 C CA . SER A 1 105 ? -0.039 -11.469 -17.141 1 97.69 105 SER A CA 1
ATOM 815 C C . SER A 1 105 ? -1.462 -11.414 -16.594 1 97.69 105 SER A C 1
ATOM 817 O O . SER A 1 105 ? -2.367 -12.055 -17.125 1 97.69 105 SER A O 1
ATOM 819 N N . VAL A 1 106 ? -1.622 -10.602 -15.578 1 97.38 106 VAL A N 1
ATOM 820 C CA . VAL A 1 106 ? -2.906 -10.594 -14.883 1 97.38 106 VAL A CA 1
ATOM 821 C C . VAL A 1 106 ? -3.623 -9.266 -15.141 1 97.38 106 VAL A C 1
ATOM 823 O O . VAL A 1 106 ? -3.004 -8.203 -15.086 1 97.38 106 VAL A O 1
ATOM 826 N N . SER A 1 107 ? -4.898 -9.352 -15.43 1 94.88 107 SER A N 1
ATOM 827 C CA . SER A 1 107 ? -5.738 -8.188 -15.672 1 94.88 107 SER A CA 1
ATOM 828 C C . SER A 1 107 ? -7.027 -8.258 -14.859 1 94.88 107 SER A C 1
ATOM 830 O O . SER A 1 107 ? -7.727 -9.273 -14.883 1 94.88 107 SER A O 1
ATOM 832 N N . PHE A 1 108 ? -7.316 -7.148 -14.211 1 90.31 108 PHE A N 1
ATOM 833 C CA . PHE A 1 108 ? -8.586 -7.09 -13.492 1 90.31 108 PHE A CA 1
ATOM 834 C C . PHE A 1 108 ? -9.539 -6.105 -14.164 1 90.31 108 PHE A C 1
ATOM 836 O O . PHE A 1 108 ? -10.758 -6.191 -13.984 1 90.31 108 PHE A O 1
ATOM 843 N N . PHE A 1 109 ? -9.023 -5.191 -14.898 1 82.5 109 PHE A N 1
ATOM 844 C CA . PHE A 1 109 ? -9.812 -4.215 -15.633 1 82.5 109 PHE A CA 1
ATOM 845 C C . PHE A 1 109 ? -9.242 -3.988 -17.031 1 82.5 109 PHE A C 1
ATOM 847 O O . PHE A 1 109 ? -8.023 -3.834 -17.188 1 82.5 109 PHE A O 1
ATOM 854 N N . ARG A 1 110 ? -10.07 -3.906 -17.969 1 79.62 110 ARG A N 1
ATOM 855 C CA . ARG A 1 110 ? -9.625 -3.773 -19.359 1 79.62 110 ARG A CA 1
ATOM 856 C C . ARG A 1 110 ? -8.922 -2.441 -19.578 1 79.62 110 ARG A C 1
ATOM 858 O O . ARG A 1 110 ? -8.047 -2.336 -20.438 1 79.62 110 ARG A O 1
ATOM 865 N N . ALA A 1 111 ? -9.289 -1.45 -18.812 1 76.75 111 ALA A N 1
ATOM 866 C CA . ALA A 1 111 ? -8.75 -0.109 -19.016 1 76.75 111 ALA A CA 1
ATOM 867 C C . ALA A 1 111 ? -7.402 0.056 -18.328 1 76.75 111 ALA A C 1
ATOM 869 O O . ALA A 1 111 ? -6.719 1.066 -18.516 1 76.75 111 ALA A O 1
ATOM 870 N N . LEU A 1 112 ? -6.965 -0.912 -17.594 1 77.75 112 LEU A N 1
ATOM 871 C CA . LEU A 1 112 ? -5.703 -0.824 -16.859 1 77.75 112 LEU A CA 1
ATOM 872 C C . LEU A 1 112 ? -4.688 -1.818 -17.422 1 77.75 112 LEU A C 1
ATOM 874 O O . LEU A 1 112 ? -5.062 -2.891 -17.891 1 77.75 112 LEU A O 1
ATOM 878 N N . PRO A 1 113 ? -3.471 -1.311 -17.375 1 84.38 113 PRO A N 1
ATOM 879 C CA . PRO A 1 113 ? -2.451 -2.256 -17.828 1 84.38 113 PRO A CA 1
ATOM 880 C C . PRO A 1 113 ? -2.418 -3.539 -17 1 84.38 113 PRO A C 1
ATOM 882 O O . PRO A 1 113 ? -2.73 -3.516 -15.812 1 84.38 113 PRO A O 1
ATOM 885 N N . ASP A 1 114 ? -1.967 -4.637 -17.703 1 92.62 114 ASP A N 1
ATOM 886 C CA . ASP A 1 114 ? -1.76 -5.895 -16.984 1 92.62 114 ASP A CA 1
ATOM 887 C C . ASP A 1 114 ? -0.606 -5.785 -15.992 1 92.62 114 ASP A C 1
ATOM 889 O O . ASP A 1 114 ? 0.256 -4.914 -16.125 1 92.62 114 ASP A O 1
ATOM 893 N N . SER A 1 115 ? -0.687 -6.617 -15.016 1 93.31 115 SER A N 1
ATOM 894 C CA . SER A 1 115 ? 0.403 -6.711 -14.047 1 93.31 115 SER A CA 1
ATOM 895 C C . SER A 1 115 ? 1.09 -8.07 -14.125 1 93.31 115 SER A C 1
ATOM 897 O O . SER A 1 115 ? 0.43 -9.102 -14.289 1 93.31 115 SER A O 1
ATOM 899 N N . PRO A 1 116 ? 2.408 -7.98 -14.031 1 95.94 116 PRO A N 1
ATOM 900 C CA . PRO A 1 116 ? 3.08 -9.281 -14.008 1 95.94 116 PRO A CA 1
ATOM 901 C C . PRO A 1 116 ? 2.842 -10.047 -12.703 1 95.94 116 PRO A C 1
ATOM 903 O O . PRO A 1 116 ? 2.799 -9.445 -11.625 1 95.94 116 PRO A O 1
ATOM 906 N N . TYR A 1 117 ? 2.564 -11.297 -12.891 1 98.25 117 TYR A N 1
ATOM 907 C CA . TYR A 1 117 ? 2.457 -12.273 -11.82 1 98.25 117 TYR A CA 1
ATOM 908 C C . TYR A 1 117 ? 3.533 -13.344 -11.945 1 98.25 117 TYR A C 1
ATOM 910 O O . TYR A 1 117 ? 3.406 -14.266 -12.758 1 98.25 117 TYR A O 1
ATOM 918 N N . MET A 1 118 ? 4.547 -13.203 -11.07 1 98.62 118 MET A N 1
ATOM 919 C CA . MET A 1 118 ? 5.695 -14.094 -11.172 1 98.62 118 MET A CA 1
ATOM 920 C C . MET A 1 118 ? 5.68 -15.133 -10.055 1 98.62 118 MET A C 1
ATOM 922 O O . MET A 1 118 ? 5.766 -14.781 -8.875 1 98.62 118 MET A O 1
ATOM 926 N N . VAL A 1 119 ? 5.535 -16.359 -10.445 1 98.88 119 VAL A N 1
ATOM 927 C CA . VAL A 1 119 ? 5.656 -17.438 -9.461 1 98.88 119 VAL A CA 1
ATOM 928 C C . VAL A 1 119 ? 7.133 -17.766 -9.234 1 98.88 119 VAL A C 1
ATOM 930 O O . VAL A 1 119 ? 7.781 -18.359 -10.109 1 98.88 119 VAL A O 1
ATOM 933 N N . LEU A 1 120 ? 7.605 -17.484 -8.047 1 98.75 120 LEU A N 1
ATOM 934 C CA . LEU A 1 120 ? 9.023 -17.641 -7.75 1 98.75 120 LEU A CA 1
ATOM 935 C C . LEU A 1 120 ? 9.328 -19.062 -7.289 1 98.75 120 LEU A C 1
ATOM 937 O O . LEU A 1 120 ? 10.383 -19.609 -7.598 1 98.75 120 LEU A O 1
ATOM 941 N N . SER A 1 121 ? 8.438 -19.562 -6.48 1 98.75 121 SER A N 1
ATOM 942 C CA . SER A 1 121 ? 8.578 -20.906 -5.914 1 98.75 121 SER A CA 1
ATOM 943 C C . SER A 1 121 ? 7.227 -21.469 -5.492 1 98.75 121 SER A C 1
ATOM 945 O O . SER A 1 121 ? 6.402 -20.766 -4.914 1 98.75 121 SER A O 1
ATOM 947 N N . THR A 1 122 ? 7.023 -22.75 -5.863 1 98.88 122 THR A N 1
ATOM 948 C CA . THR A 1 122 ? 5.824 -23.453 -5.41 1 98.88 122 THR A CA 1
ATOM 949 C C . THR A 1 122 ? 6.035 -24.953 -5.422 1 98.88 122 THR A C 1
ATOM 951 O O . THR A 1 122 ? 6.746 -25.484 -6.277 1 98.88 122 THR A O 1
ATOM 954 N N . ASP A 1 123 ? 5.422 -25.609 -4.465 1 98.56 123 ASP A N 1
ATOM 955 C CA . ASP A 1 123 ? 5.344 -27.062 -4.539 1 98.56 123 ASP A CA 1
ATOM 956 C C . ASP A 1 123 ? 3.947 -27.531 -4.949 1 98.56 123 ASP A C 1
ATOM 958 O O . ASP A 1 123 ? 3.621 -28.719 -4.844 1 98.56 123 ASP A O 1
ATOM 962 N N . TYR A 1 124 ? 3.025 -26.594 -5.285 1 98.69 124 TYR A N 1
ATOM 963 C CA . TYR A 1 124 ? 1.673 -26.766 -5.801 1 98.69 124 TYR A CA 1
ATOM 964 C C . TYR A 1 124 ? 0.729 -27.266 -4.711 1 98.69 124 TYR A C 1
ATOM 966 O O . TYR A 1 124 ? -0.483 -27.047 -4.789 1 98.69 124 TYR A O 1
ATOM 974 N N . THR A 1 125 ? 1.271 -27.797 -3.643 1 98.44 125 THR A N 1
ATOM 975 C CA . THR A 1 125 ? 0.384 -28.469 -2.703 1 98.44 125 THR A CA 1
ATOM 976 C C . THR A 1 125 ? 0.383 -27.75 -1.354 1 98.44 125 THR A C 1
ATOM 978 O O . THR A 1 125 ? -0.552 -27.906 -0.565 1 98.44 125 THR A O 1
ATOM 981 N N . SER A 1 126 ? 1.423 -27.016 -1.148 1 98.62 126 SER A N 1
ATOM 982 C CA . SER A 1 126 ? 1.482 -26.422 0.179 1 98.62 126 SER A CA 1
ATOM 983 C C . SER A 1 126 ? 1.67 -24.906 0.091 1 98.62 126 SER A C 1
ATOM 985 O O . SER A 1 126 ? 0.974 -24.156 0.771 1 98.62 126 SER A O 1
ATOM 987 N N . TYR A 1 127 ? 2.6 -24.484 -0.719 1 98.94 127 TYR A N 1
ATOM 988 C CA . TYR A 1 127 ? 2.895 -23.047 -0.702 1 98.94 127 TYR A CA 1
ATOM 989 C C . TYR A 1 127 ? 3.113 -22.531 -2.113 1 98.94 127 TYR A C 1
ATOM 991 O O . TYR A 1 127 ? 3.375 -23.297 -3.039 1 98.94 127 TYR A O 1
ATOM 999 N N . SER A 1 128 ? 2.977 -21.266 -2.279 1 98.94 128 SER A N 1
ATOM 1000 C CA . SER A 1 128 ? 3.42 -20.5 -3.449 1 98.94 128 SER A CA 1
ATOM 1001 C C . SER A 1 128 ? 3.982 -19.141 -3.051 1 98.94 128 SER A C 1
ATOM 1003 O O . SER A 1 128 ? 3.426 -18.469 -2.188 1 98.94 128 SER A O 1
ATOM 1005 N N . LEU A 1 129 ? 5.145 -18.781 -3.562 1 98.94 129 LEU A N 1
ATOM 1006 C CA . LEU A 1 129 ? 5.727 -17.453 -3.447 1 98.94 129 LEU A CA 1
ATOM 1007 C C . LEU A 1 129 ? 5.555 -16.672 -4.742 1 98.94 129 LEU A C 1
ATOM 1009 O O . LEU A 1 129 ? 6.016 -17.109 -5.801 1 98.94 129 LEU A O 1
ATOM 1013 N N . VAL A 1 130 ? 4.867 -15.555 -4.586 1 98.88 130 VAL A N 1
ATOM 1014 C CA . VAL A 1 130 ? 4.531 -14.766 -5.766 1 98.88 130 VAL A CA 1
ATOM 1015 C C . VAL A 1 130 ? 5.113 -13.359 -5.637 1 98.88 130 VAL A C 1
ATOM 1017 O O . VAL A 1 130 ? 5.133 -12.789 -4.547 1 98.88 130 VAL A O 1
ATOM 1020 N N . TYR A 1 131 ? 5.59 -12.836 -6.707 1 98.25 131 TYR A N 1
ATOM 1021 C CA . TYR A 1 131 ? 6.137 -11.492 -6.777 1 98.25 131 TYR A CA 1
ATOM 1022 C C . TYR A 1 131 ? 5.602 -10.75 -7.996 1 98.25 131 TYR A C 1
ATOM 1024 O O . TYR A 1 131 ? 5.316 -11.359 -9.031 1 98.25 131 TYR A O 1
ATOM 1032 N N . SER A 1 132 ? 5.324 -9.5 -7.871 1 96.38 132 SER A N 1
ATOM 1033 C CA . SER A 1 132 ? 4.941 -8.578 -8.938 1 96.38 132 SER A CA 1
ATOM 1034 C C . SER A 1 132 ? 5.688 -7.254 -8.82 1 96.38 132 SER A C 1
ATOM 1036 O O . SER A 1 132 ? 5.809 -6.699 -7.723 1 96.38 132 SER A O 1
ATOM 1038 N N . CYS A 1 133 ? 6.215 -6.777 -9.938 1 93.88 133 CYS A N 1
ATOM 1039 C CA . CYS A 1 133 ? 6.961 -5.527 -9.906 1 93.88 133 CYS A CA 1
ATOM 1040 C C . CYS A 1 133 ? 6.793 -4.754 -11.203 1 93.88 133 CYS A C 1
ATOM 1042 O O . CYS A 1 133 ? 6.832 -5.336 -12.289 1 93.88 133 CYS A O 1
ATOM 1044 N N . SER A 1 134 ? 6.527 -3.504 -11.094 1 88.56 134 SER A N 1
ATOM 1045 C CA . SER A 1 134 ? 6.414 -2.617 -12.242 1 88.56 134 SER A CA 1
ATOM 1046 C C . SER A 1 134 ? 7.234 -1.349 -12.047 1 88.56 134 SER A C 1
ATOM 1048 O O . SER A 1 134 ? 7.172 -0.72 -10.984 1 88.56 134 SER A O 1
ATOM 1050 N N . ASP A 1 135 ? 7.934 -1.019 -13.102 1 83.75 135 ASP A N 1
ATOM 1051 C CA . ASP A 1 135 ? 8.695 0.226 -13.086 1 83.75 135 ASP A CA 1
ATOM 1052 C C . ASP A 1 135 ? 7.836 1.402 -13.539 1 83.75 135 ASP A C 1
ATOM 1054 O O . ASP A 1 135 ? 7.039 1.272 -14.477 1 83.75 135 ASP A O 1
ATOM 1058 N N . TYR A 1 136 ? 8.07 2.477 -12.844 1 75.25 136 TYR A N 1
ATOM 1059 C CA . TYR A 1 136 ? 7.316 3.666 -13.227 1 75.25 136 TYR A CA 1
ATOM 1060 C C . TYR A 1 136 ? 8.258 4.805 -13.609 1 75.25 136 TYR A C 1
ATOM 1062 O O . TYR A 1 136 ? 9.016 5.301 -12.766 1 75.25 136 TYR A O 1
ATOM 1070 N N . LEU A 1 137 ? 8.203 5.305 -14.891 1 71.12 137 LEU A N 1
ATOM 1071 C CA . LEU A 1 137 ? 8.898 6.438 -15.5 1 71.12 137 LEU A CA 1
ATOM 1072 C C . LEU A 1 137 ? 10.391 6.398 -15.18 1 71.12 137 LEU A C 1
ATOM 1074 O O . LEU A 1 137 ? 11.031 7.445 -15.086 1 71.12 137 LEU A O 1
ATOM 1078 N N . GLY A 1 138 ? 10.891 5.242 -14.969 1 67.88 138 GLY A N 1
ATOM 1079 C CA . GLY A 1 138 ? 12.312 5.125 -14.664 1 67.88 138 GLY A CA 1
ATOM 1080 C C . GLY A 1 138 ? 12.688 5.723 -13.32 1 67.88 138 GLY A C 1
ATOM 1081 O O . GLY A 1 138 ? 13.867 5.891 -13.016 1 67.88 138 GLY A O 1
ATOM 1082 N N . LEU A 1 139 ? 11.719 6.062 -12.562 1 66.62 139 LEU A N 1
ATOM 1083 C CA . LEU A 1 139 ? 11.969 6.805 -11.328 1 66.62 139 LEU A CA 1
ATOM 1084 C C . LEU A 1 139 ? 11.852 5.891 -10.109 1 66.62 139 LEU A C 1
ATOM 1086 O O . LEU A 1 139 ? 12.617 6.023 -9.156 1 66.62 139 LEU A O 1
ATOM 1090 N N . PHE A 1 140 ? 10.867 4.988 -10.148 1 72.19 140 PHE A N 1
ATOM 1091 C CA . PHE A 1 140 ? 10.633 4.078 -9.031 1 72.19 140 PHE A CA 1
ATOM 1092 C C . PHE A 1 140 ? 9.891 2.83 -9.492 1 72.19 140 PHE A C 1
ATOM 1094 O O . PHE A 1 140 ? 9.5 2.73 -10.664 1 72.19 140 PHE A O 1
ATOM 1101 N N . HIS A 1 141 ? 9.898 1.84 -8.617 1 83.12 141 HIS A N 1
ATOM 1102 C CA . HIS A 1 141 ? 9.117 0.647 -8.914 1 83.12 141 HIS A CA 1
ATOM 1103 C C . HIS A 1 141 ? 8.125 0.35 -7.793 1 83.12 141 HIS A C 1
ATOM 1105 O O . HIS A 1 141 ? 8.305 0.801 -6.66 1 83.12 141 HIS A O 1
ATOM 1111 N N . ILE A 1 142 ? 7.098 -0.247 -8.242 1 85.31 142 ILE A N 1
ATOM 1112 C CA . ILE A 1 142 ? 6.109 -0.725 -7.285 1 85.31 142 ILE A CA 1
ATOM 1113 C C . ILE A 1 142 ? 6.105 -2.252 -7.262 1 85.31 142 ILE A C 1
ATOM 1115 O O . ILE A 1 142 ? 5.977 -2.893 -8.312 1 85.31 142 ILE A O 1
ATOM 1119 N N . ASP A 1 143 ? 6.293 -2.725 -6.016 1 92.56 143 ASP A N 1
ATOM 1120 C CA . ASP A 1 143 ? 6.336 -4.184 -5.93 1 92.56 143 ASP A CA 1
ATOM 1121 C C . ASP A 1 143 ? 5.277 -4.707 -4.965 1 92.56 143 ASP A C 1
ATOM 1123 O O . ASP A 1 143 ? 4.832 -3.986 -4.07 1 92.56 143 ASP A O 1
ATOM 1127 N N . PHE A 1 144 ? 4.863 -5.926 -5.254 1 95.56 144 PHE A N 1
ATOM 1128 C CA . PHE A 1 144 ? 4.023 -6.766 -4.41 1 95.56 144 PHE A CA 1
ATOM 1129 C C . PHE A 1 144 ? 4.648 -8.141 -4.223 1 95.56 144 PHE A C 1
ATOM 1131 O O . PHE A 1 144 ? 5.391 -8.617 -5.086 1 95.56 144 PHE A O 1
ATOM 1138 N N . ALA A 1 145 ? 4.328 -8.641 -3.148 1 97.69 145 ALA A N 1
ATOM 1139 C CA . ALA A 1 145 ? 4.707 -10.023 -2.871 1 97.69 145 ALA A CA 1
ATOM 1140 C C . ALA A 1 145 ? 3.658 -10.719 -2.004 1 97.69 145 ALA A C 1
ATOM 1142 O O . ALA A 1 145 ? 3.068 -10.094 -1.118 1 97.69 145 ALA A O 1
ATOM 1143 N N . TRP A 1 146 ? 3.508 -11.992 -2.338 1 98.75 146 TRP A N 1
ATOM 1144 C CA . TRP A 1 146 ? 2.555 -12.797 -1.579 1 98.75 146 TRP A CA 1
ATOM 1145 C C . TRP A 1 146 ? 3.154 -14.148 -1.215 1 98.75 146 TRP A C 1
ATOM 1147 O O . TRP A 1 146 ? 3.727 -14.836 -2.068 1 98.75 146 TRP A O 1
ATOM 1157 N N . ILE A 1 147 ? 3.027 -14.453 0.013 1 98.94 147 ILE A N 1
ATOM 1158 C CA . ILE A 1 147 ? 3.188 -15.836 0.447 1 98.94 147 ILE A CA 1
ATOM 1159 C C . ILE A 1 147 ? 1.815 -16.5 0.596 1 98.94 147 ILE A C 1
ATOM 1161 O O . ILE A 1 147 ? 1 -16.062 1.415 1 98.94 147 ILE A O 1
ATOM 1165 N N . LEU A 1 148 ? 1.639 -17.516 -0.188 1 98.94 148 LEU A N 1
ATOM 1166 C CA . LEU A 1 148 ? 0.339 -18.172 -0.267 1 98.94 148 LEU A CA 1
ATOM 1167 C C . LEU A 1 148 ? 0.432 -19.609 0.21 1 98.94 148 LEU A C 1
ATOM 1169 O O . LEU A 1 148 ? 1.506 -20.219 0.168 1 98.94 148 LEU A O 1
ATOM 1173 N N . SER A 1 149 ? -0.736 -20.125 0.615 1 98.94 149 SER A N 1
ATOM 1174 C CA . SER A 1 149 ? -0.818 -21.5 1.099 1 98.94 149 SER A CA 1
ATOM 1175 C C . SER A 1 149 ? -2.111 -22.172 0.646 1 98.94 149 SER A C 1
ATOM 1177 O O . SER A 1 149 ? -3.109 -21.484 0.388 1 98.94 149 SER A O 1
ATOM 1179 N N . ARG A 1 150 ? -2.066 -23.484 0.562 1 98.81 150 ARG A N 1
ATOM 1180 C CA . ARG A 1 150 ? -3.271 -24.25 0.241 1 98.81 150 ARG A CA 1
ATOM 1181 C C . ARG A 1 150 ? -4.195 -24.344 1.45 1 98.81 150 ARG A C 1
ATOM 1183 O O . ARG A 1 150 ? -5.367 -24.703 1.316 1 98.81 150 ARG A O 1
ATOM 1190 N N . THR A 1 151 ? -3.648 -24.062 2.613 1 98.5 151 THR A N 1
ATOM 1191 C CA . THR A 1 151 ? -4.426 -23.984 3.844 1 98.5 151 THR A CA 1
ATOM 1192 C C . THR A 1 151 ? -4.301 -22.609 4.48 1 98.5 151 THR A C 1
ATOM 1194 O O . THR A 1 151 ? -3.447 -21.812 4.086 1 98.5 151 THR A O 1
ATOM 1197 N N . ARG A 1 152 ? -5.082 -22.375 5.445 1 98.25 152 ARG A N 1
ATOM 1198 C CA . ARG A 1 152 ? -5.109 -21.047 6.055 1 98.25 152 ARG A CA 1
ATOM 1199 C C . ARG A 1 152 ? -3.934 -20.859 7.004 1 98.25 152 ARG A C 1
ATOM 1201 O O . ARG A 1 152 ? -3.775 -19.781 7.594 1 98.25 152 ARG A O 1
ATOM 1208 N N . GLN A 1 153 ? -3.168 -21.875 7.109 1 98 153 GLN A N 1
ATOM 1209 C CA . GLN A 1 153 ? -1.929 -21.812 7.875 1 98 153 GLN A CA 1
ATOM 1210 C C . GLN A 1 153 ? -0.766 -22.422 7.098 1 98 153 GLN A C 1
ATOM 1212 O O . GLN A 1 153 ? -0.956 -23.344 6.316 1 98 153 GLN A O 1
ATOM 1217 N N . LEU A 1 154 ? 0.375 -21.859 7.316 1 98.56 154 LEU A N 1
ATOM 1218 C CA . LEU A 1 154 ? 1.621 -22.375 6.766 1 98.56 154 LEU A CA 1
ATOM 1219 C C . LEU A 1 154 ? 2.688 -22.5 7.848 1 98.56 154 LEU A C 1
ATOM 1221 O O . LEU A 1 154 ? 2.82 -21.609 8.695 1 98.56 154 LEU A O 1
ATOM 1225 N N . ASN A 1 155 ? 3.355 -23.562 7.863 1 98.06 155 ASN A N 1
ATOM 1226 C CA . ASN A 1 155 ? 4.348 -23.766 8.914 1 98.06 155 ASN A CA 1
ATOM 1227 C C . ASN A 1 155 ? 5.422 -22.672 8.891 1 98.06 155 ASN A C 1
ATOM 1229 O O . ASN A 1 155 ? 5.816 -22.219 7.816 1 98.06 155 ASN A O 1
ATOM 1233 N N . SER A 1 156 ? 5.988 -22.359 10.047 1 98 156 SER A N 1
ATOM 1234 C CA . SER A 1 156 ? 6.898 -21.234 10.195 1 98 156 SER A CA 1
ATOM 1235 C C . SER A 1 156 ? 8.211 -21.484 9.469 1 98 156 SER A C 1
ATOM 1237 O O . SER A 1 156 ? 8.844 -20.547 8.969 1 98 156 SER A O 1
ATOM 1239 N N . ALA A 1 157 ? 8.625 -22.719 9.422 1 98.5 157 ALA A N 1
ATOM 1240 C CA . ALA A 1 157 ? 9.867 -23.031 8.719 1 98.5 157 ALA A CA 1
ATOM 1241 C C . ALA A 1 157 ? 9.75 -22.703 7.23 1 98.5 157 ALA A C 1
ATOM 1243 O O . ALA A 1 157 ? 10.672 -22.125 6.645 1 98.5 157 ALA A O 1
ATOM 1244 N N . THR A 1 158 ? 8.641 -23.109 6.645 1 98.75 158 THR A N 1
ATOM 1245 C CA . THR A 1 158 ? 8.398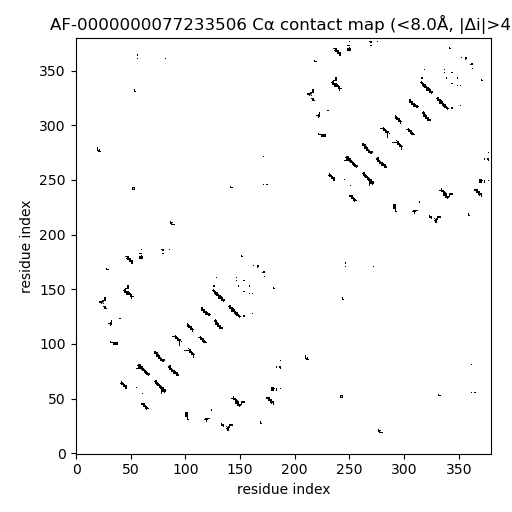 -22.812 5.234 1 98.75 158 THR A CA 1
ATOM 1246 C C . THR A 1 158 ? 8.289 -21.312 5.012 1 98.75 158 THR A C 1
ATOM 1248 O O . THR A 1 158 ? 8.883 -20.781 4.066 1 98.75 158 THR A O 1
ATOM 1251 N N . VAL A 1 159 ? 7.574 -20.609 5.879 1 98.81 159 VAL A N 1
ATOM 1252 C CA . VAL A 1 159 ? 7.449 -19.156 5.777 1 98.81 159 VAL A CA 1
ATOM 1253 C C . VAL A 1 159 ? 8.828 -18.516 5.812 1 98.81 159 VAL A C 1
ATOM 1255 O O . VAL A 1 159 ? 9.133 -17.641 5 1 98.81 159 VAL A O 1
ATOM 1258 N N . SER A 1 160 ? 9.648 -18.969 6.742 1 98.56 160 SER A N 1
ATOM 1259 C CA . SER A 1 160 ? 10.992 -18.422 6.875 1 98.56 160 SER A CA 1
ATOM 1260 C C . SER A 1 160 ? 11.805 -18.641 5.602 1 98.56 160 SER A C 1
ATOM 1262 O O . SER A 1 160 ? 12.523 -17.734 5.156 1 98.56 160 SER A O 1
ATOM 1264 N N . GLN A 1 161 ? 11.695 -19.812 5.047 1 98.62 161 GLN A N 1
ATOM 1265 C CA . GLN A 1 161 ? 12.406 -20.109 3.811 1 98.62 161 GLN A CA 1
ATOM 1266 C C . GLN A 1 161 ? 11.961 -19.188 2.68 1 98.62 161 GLN A C 1
ATOM 1268 O O . GLN A 1 161 ? 12.789 -18.719 1.895 1 98.62 161 GLN A O 1
ATOM 1273 N N . LEU A 1 162 ? 10.711 -18.969 2.574 1 98.81 162 LEU A N 1
ATOM 1274 C CA . LEU A 1 162 ? 10.18 -18.109 1.516 1 98.81 162 LEU A CA 1
ATOM 1275 C C . LEU A 1 162 ? 10.586 -16.656 1.732 1 98.81 162 LEU A C 1
ATOM 1277 O O . LEU A 1 162 ? 10.898 -15.953 0.774 1 98.81 162 LEU A O 1
ATOM 1281 N N . ARG A 1 163 ? 10.594 -16.203 2.979 1 98.44 163 ARG A N 1
ATOM 1282 C CA . ARG A 1 163 ? 11.094 -14.867 3.309 1 98.44 163 ARG A CA 1
ATOM 1283 C C . ARG A 1 163 ? 12.562 -14.719 2.908 1 98.44 163 ARG A C 1
ATOM 1285 O O . ARG A 1 163 ? 12.969 -13.672 2.412 1 98.44 163 ARG A O 1
ATOM 1292 N N . ASP A 1 164 ? 13.336 -15.766 3.117 1 98.25 164 ASP A N 1
ATOM 1293 C CA . ASP A 1 164 ? 14.75 -15.75 2.736 1 98.25 164 ASP A CA 1
ATOM 1294 C C . ASP A 1 164 ? 14.906 -15.578 1.229 1 98.25 164 ASP A C 1
ATOM 1296 O O . ASP A 1 164 ? 15.812 -14.867 0.773 1 98.25 164 ASP A O 1
ATOM 1300 N N . LYS A 1 165 ? 14.094 -16.219 0.483 1 98.12 165 LYS A N 1
ATOM 1301 C CA . LYS A 1 165 ? 14.148 -16.062 -0.969 1 98.12 165 LYS A CA 1
ATOM 1302 C C . LYS A 1 165 ? 13.867 -14.633 -1.389 1 98.12 165 LYS A C 1
ATOM 1304 O O . LYS A 1 165 ? 14.516 -14.102 -2.293 1 98.12 165 LYS A O 1
ATOM 1309 N N . LEU A 1 166 ? 12.922 -14 -0.741 1 97.19 166 LEU A N 1
ATOM 1310 C CA . LEU A 1 166 ? 12.633 -12.594 -1.008 1 97.19 166 LEU A CA 1
ATOM 1311 C C . LEU A 1 166 ? 13.82 -11.719 -0.635 1 97.19 166 LEU A C 1
ATOM 1313 O O . LEU A 1 166 ? 14.188 -10.812 -1.39 1 97.19 166 LEU A O 1
ATOM 1317 N N . THR A 1 167 ? 14.398 -11.992 0.494 1 95.06 167 THR A N 1
ATOM 1318 C CA . THR A 1 167 ? 15.562 -11.234 0.947 1 95.06 167 THR A CA 1
ATOM 1319 C C . THR A 1 167 ? 16.703 -11.344 -0.06 1 95.06 167 THR A C 1
ATOM 1321 O O . THR A 1 167 ? 17.344 -10.344 -0.377 1 95.06 167 THR A O 1
ATOM 1324 N N . ALA A 1 168 ? 16.875 -12.516 -0.59 1 94.94 168 ALA A N 1
ATOM 1325 C CA . ALA A 1 168 ? 17.969 -12.773 -1.526 1 94.94 168 ALA A CA 1
ATOM 1326 C C . ALA A 1 168 ? 17.797 -11.953 -2.799 1 94.94 168 ALA A C 1
ATOM 1328 O O . ALA A 1 168 ? 18.781 -11.633 -3.469 1 94.94 168 ALA A O 1
ATOM 1329 N N . MET A 1 169 ? 16.641 -11.578 -3.059 1 92.81 169 MET A N 1
ATOM 1330 C CA . MET A 1 169 ? 16.438 -10.797 -4.277 1 92.81 169 MET A CA 1
ATOM 1331 C C . MET A 1 169 ? 16.328 -9.305 -3.957 1 92.81 169 MET A C 1
ATOM 1333 O O . MET A 1 169 ? 15.953 -8.508 -4.82 1 92.81 169 MET A O 1
ATOM 1337 N N . GLY A 1 170 ? 16.438 -8.984 -2.727 1 88.81 170 GLY A N 1
ATOM 1338 C CA . GLY A 1 170 ? 16.547 -7.578 -2.367 1 88.81 170 GLY A CA 1
ATOM 1339 C C . GLY A 1 170 ? 15.258 -7.012 -1.784 1 88.81 170 GLY A C 1
ATOM 1340 O O . GLY A 1 170 ? 15.148 -5.801 -1.579 1 88.81 170 GLY A O 1
ATOM 1341 N N . VAL A 1 171 ? 14.328 -7.848 -1.529 1 90.62 171 VAL A N 1
ATOM 1342 C CA . VAL A 1 171 ? 13.078 -7.402 -0.915 1 90.62 171 VAL A CA 1
ATOM 1343 C C . VAL A 1 171 ? 13.273 -7.258 0.593 1 90.62 171 VAL A C 1
ATOM 1345 O O . VAL A 1 171 ? 13.859 -8.133 1.237 1 90.62 171 VAL A O 1
ATOM 1348 N N . ASP A 1 172 ? 12.836 -6.184 1.093 1 89.19 172 ASP A N 1
ATOM 1349 C CA . ASP A 1 172 ? 12.867 -5.992 2.539 1 89.19 172 ASP A CA 1
ATOM 1350 C C . ASP A 1 172 ? 11.711 -6.734 3.215 1 89.19 172 ASP A C 1
ATOM 1352 O O . ASP A 1 172 ? 10.602 -6.207 3.305 1 89.19 172 ASP A O 1
ATOM 1356 N N . VAL A 1 173 ? 12 -7.793 3.824 1 94.06 173 VAL A N 1
ATOM 1357 C CA . VAL A 1 173 ? 10.961 -8.688 4.328 1 94.06 173 VAL A CA 1
ATOM 1358 C C . VAL A 1 173 ? 10.375 -8.117 5.621 1 94.06 173 VAL A C 1
ATOM 1360 O O . VAL A 1 173 ? 9.344 -8.586 6.105 1 94.06 173 VAL A O 1
ATOM 1363 N N . LYS A 1 174 ? 10.977 -7.129 6.227 1 90.31 174 LYS A N 1
ATOM 1364 C CA . LYS A 1 174 ? 10.375 -6.465 7.383 1 90.31 174 LYS A CA 1
ATOM 1365 C C . LYS A 1 174 ? 9.055 -5.801 7.012 1 90.31 174 LYS A C 1
ATOM 1367 O O . LYS A 1 174 ? 8.227 -5.52 7.883 1 90.31 174 LYS A O 1
ATOM 1372 N N . ARG A 1 175 ? 8.883 -5.594 5.762 1 92.69 175 ARG A N 1
ATOM 1373 C CA . ARG A 1 175 ? 7.672 -4.922 5.293 1 92.69 175 ARG A CA 1
ATOM 1374 C C . ARG A 1 175 ? 6.523 -5.914 5.125 1 92.69 175 ARG A C 1
ATOM 1376 O O . ARG A 1 175 ? 5.375 -5.512 4.93 1 92.69 175 ARG A O 1
ATOM 1383 N N . LEU A 1 176 ? 6.816 -7.168 5.199 1 95.62 176 LEU A N 1
ATOM 1384 C CA . LEU A 1 176 ? 5.75 -8.156 5.086 1 95.62 176 LEU A CA 1
ATOM 1385 C C . LEU A 1 176 ? 4.844 -8.117 6.309 1 95.62 176 LEU A C 1
ATOM 1387 O O . LEU A 1 176 ? 5.32 -8.008 7.441 1 95.62 176 LEU A O 1
ATOM 1391 N N . SER A 1 177 ? 3.582 -8.18 6.016 1 95.31 177 SER A N 1
ATOM 1392 C CA . SER A 1 177 ? 2.611 -8.297 7.098 1 95.31 177 SER A CA 1
ATOM 1393 C C . SER A 1 177 ? 1.851 -9.617 7.02 1 95.31 177 SER A C 1
ATOM 1395 O O . SER A 1 177 ? 1.633 -10.148 5.926 1 95.31 177 SER A O 1
ATOM 1397 N N . VAL A 1 178 ? 1.479 -10.078 8.133 1 96.69 178 VAL A N 1
ATOM 1398 C CA . VAL A 1 178 ? 0.701 -11.312 8.219 1 96.69 178 VAL A CA 1
ATOM 1399 C C . VAL A 1 178 ? -0.762 -11.023 7.887 1 96.69 178 VAL A C 1
ATOM 1401 O O . VAL A 1 178 ? -1.319 -10.016 8.336 1 96.69 178 VAL A O 1
ATOM 1404 N N . THR A 1 179 ? -1.343 -11.797 7.004 1 97.5 179 THR A N 1
ATOM 1405 C CA . THR A 1 179 ? -2.773 -11.719 6.727 1 97.5 179 THR A CA 1
ATOM 1406 C C . THR A 1 179 ? -3.561 -12.609 7.684 1 97.5 179 THR A C 1
ATOM 1408 O O . THR A 1 179 ? -3.277 -13.805 7.805 1 97.5 179 THR A O 1
ATOM 1411 N N . ASP A 1 180 ? -4.551 -12.039 8.32 1 97.25 180 ASP A N 1
ATOM 1412 C CA . ASP A 1 180 ? -5.348 -12.797 9.281 1 97.25 180 ASP A CA 1
ATOM 1413 C C . ASP A 1 180 ? -6.215 -13.836 8.578 1 97.25 180 ASP A C 1
ATOM 1415 O O . ASP A 1 180 ? -7.051 -13.492 7.738 1 97.25 180 ASP A O 1
ATOM 1419 N N . GLN A 1 181 ? -6.02 -15.055 8.883 1 98.19 181 GLN A N 1
ATOM 1420 C CA . GLN A 1 181 ? -6.773 -16.172 8.312 1 98.19 181 GLN A CA 1
ATOM 1421 C C . GLN A 1 181 ? -7.551 -16.906 9.391 1 98.19 181 GLN A C 1
ATOM 1423 O O . GLN A 1 181 ? -7.895 -18.078 9.219 1 98.19 181 GLN A O 1
ATOM 1428 N N . THR A 1 182 ? -7.812 -16.172 10.461 1 96.38 182 THR A N 1
ATOM 1429 C CA . THR A 1 182 ? -8.625 -16.766 11.516 1 96.38 182 THR A CA 1
ATOM 1430 C C . THR A 1 182 ? -10.086 -16.344 11.383 1 96.38 182 THR A C 1
ATOM 1432 O O . THR A 1 182 ? -10.375 -15.289 10.805 1 96.38 182 THR A O 1
ATOM 1435 N N . ASP A 1 183 ? -11.031 -17.156 11.883 1 94.81 183 ASP A N 1
ATOM 1436 C CA . ASP A 1 183 ? -12.461 -16.875 11.891 1 94.81 183 ASP A CA 1
ATOM 1437 C C . ASP A 1 183 ? -12.969 -16.562 10.477 1 94.81 183 ASP A C 1
ATOM 1439 O O . ASP A 1 183 ? -13.641 -15.547 10.266 1 94.81 183 ASP A O 1
ATOM 1443 N N . CYS A 1 184 ? -12.594 -17.422 9.555 1 97.44 184 CYS A N 1
ATOM 1444 C CA . CYS A 1 184 ? -12.938 -17.203 8.156 1 97.44 184 CYS A CA 1
ATOM 1445 C C . CYS A 1 184 ? -14.117 -18.078 7.742 1 97.44 184 CYS A C 1
ATOM 1447 O O . CYS A 1 184 ? -14.258 -18.422 6.57 1 97.44 184 CYS A O 1
ATOM 1449 N N . GLY A 1 185 ? -14.938 -18.484 8.609 1 94.88 185 GLY A N 1
ATOM 1450 C CA . GLY A 1 185 ? -16.094 -19.328 8.32 1 94.88 185 GLY A CA 1
ATOM 1451 C C . GLY A 1 185 ? -17.016 -18.734 7.277 1 94.88 185 GLY A C 1
ATOM 1452 O O . GLY A 1 185 ? -17.562 -19.469 6.445 1 94.88 185 GLY A O 1
ATOM 1453 N N . ALA A 1 186 ? -17.156 -17.422 7.273 1 92.56 186 ALA A N 1
ATOM 1454 C CA . ALA A 1 186 ? -18.031 -16.734 6.336 1 92.56 186 ALA A CA 1
ATOM 1455 C C . ALA A 1 1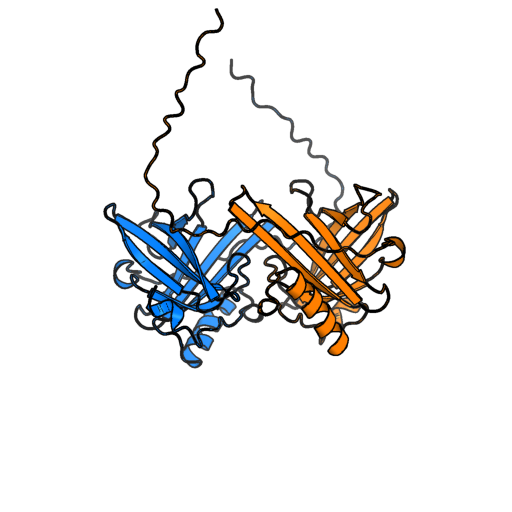86 ? -17.562 -16.922 4.898 1 92.56 186 ALA A C 1
ATOM 1457 O O . ALA A 1 186 ? -18.344 -16.781 3.953 1 92.56 186 ALA A O 1
ATOM 1458 N N . MET A 1 187 ? -16.297 -17.203 4.738 1 93.81 187 MET A N 1
ATOM 1459 C CA . MET A 1 187 ? -15.695 -17.297 3.412 1 93.81 187 MET A CA 1
ATOM 1460 C C . MET A 1 187 ? -16 -18.625 2.756 1 93.81 187 MET A C 1
ATOM 1462 O O . MET A 1 187 ? -15.828 -18.797 1.548 1 93.81 187 MET A O 1
ATOM 1466 N N . VAL A 1 188 ? -16.172 -19.688 3.441 1 80.5 188 VAL A N 1
ATOM 1467 C CA . VAL A 1 188 ? -16.391 -21.031 2.932 1 80.5 188 VAL A CA 1
ATOM 1468 C C . VAL A 1 188 ? -17.719 -21.078 2.174 1 80.5 188 VAL A C 1
ATOM 1470 O O . VAL A 1 188 ? -17.844 -21.797 1.181 1 80.5 188 VAL A O 1
ATOM 1473 N N . SER A 1 189 ? -18.688 -20.359 2.584 1 60.38 189 SER A N 1
ATOM 1474 C CA . SER A 1 189 ? -20 -20.359 1.969 1 60.38 189 SER A CA 1
ATOM 1475 C C . SER A 1 189 ? -20.031 -19.484 0.712 1 60.38 189 SER A C 1
ATOM 1477 O O . SER A 1 189 ? -20.984 -19.547 -0.066 1 60.38 189 SER A O 1
ATOM 1479 N N . ALA A 1 190 ? -19.016 -18.906 0.549 1 51.31 190 ALA A N 1
ATOM 1480 C CA . ALA A 1 190 ? -19.016 -18 -0.591 1 51.31 190 ALA A CA 1
ATOM 1481 C C . ALA A 1 190 ? -18.312 -18.625 -1.793 1 51.31 190 ALA A C 1
ATOM 1483 O O . ALA A 1 190 ? -17.391 -19.438 -1.633 1 51.31 190 ALA A O 1
ATOM 1484 N N . MET B 1 1 ? -21.062 20.469 -45.406 1 22.58 1 MET B N 1
ATOM 1485 C CA . MET B 1 1 ? -21.547 19.125 -45.688 1 22.58 1 MET B CA 1
ATOM 1486 C C . MET B 1 1 ? -20.703 18.078 -44.969 1 22.58 1 MET B C 1
ATOM 1488 O O . MET B 1 1 ? -19.625 17.719 -45.438 1 22.58 1 MET B O 1
ATOM 1492 N N . ALA B 1 2 ? -20.625 18.234 -43.531 1 28.64 2 ALA B N 1
ATOM 1493 C CA . ALA B 1 2 ? -20.203 18.062 -42.156 1 28.64 2 ALA B CA 1
ATOM 1494 C C . ALA B 1 2 ? -20.438 16.625 -41.688 1 28.64 2 ALA B C 1
ATOM 1496 O O . ALA B 1 2 ? -21.344 16.375 -40.875 1 28.64 2 ALA B O 1
ATOM 1497 N N . LEU B 1 3 ? -20.188 15.602 -42.562 1 21.75 3 LEU B N 1
ATOM 1498 C CA . LEU B 1 3 ? -20.906 14.328 -42.562 1 21.75 3 LEU B CA 1
ATOM 1499 C C . LEU B 1 3 ? -20.594 13.516 -41.344 1 21.75 3 LEU B C 1
ATOM 1501 O O . LEU B 1 3 ? -21.5 13.016 -40.656 1 21.75 3 LEU B O 1
ATOM 1505 N N . LEU B 1 4 ? -19.344 12.891 -41.125 1 23.48 4 LEU B N 1
ATOM 1506 C CA . LEU B 1 4 ? -19.188 11.469 -40.875 1 23.48 4 LEU B CA 1
ATOM 1507 C C . LEU B 1 4 ? -19.297 11.148 -39.406 1 23.48 4 LEU B C 1
ATOM 1509 O O . LEU B 1 4 ? -18.344 11.352 -38.625 1 23.48 4 LEU B O 1
ATOM 1513 N N . LYS B 1 5 ? -20.25 11.547 -38.594 1 23 5 LYS B N 1
ATOM 1514 C CA . LYS B 1 5 ? -20.375 11.586 -37.125 1 23 5 LYS B CA 1
ATOM 1515 C C . LYS B 1 5 ? -20.453 10.172 -36.562 1 23 5 LYS B C 1
ATOM 1517 O O . LYS B 1 5 ? -19.984 9.93 -35.438 1 23 5 LYS B O 1
ATOM 1522 N N . VAL B 1 6 ? -21 9.008 -37.062 1 22.84 6 VAL B N 1
ATOM 1523 C CA . VAL B 1 6 ? -22.047 8.336 -36.312 1 22.84 6 VAL B CA 1
ATOM 1524 C C . VAL B 1 6 ? -21.438 7.176 -35.531 1 22.84 6 VAL B C 1
ATOM 1526 O O . VAL B 1 6 ? -22.172 6.363 -34.938 1 22.84 6 VAL B O 1
ATOM 1529 N N . VAL B 1 7 ? -20.219 7.059 -35.125 1 26.12 7 VAL B N 1
ATOM 1530 C CA . VAL B 1 7 ? -19.938 5.684 -34.719 1 26.12 7 VAL B CA 1
ATOM 1531 C C . VAL B 1 7 ? -20.844 5.27 -33.594 1 26.12 7 VAL B C 1
ATOM 1533 O O . VAL B 1 7 ? -20.938 5.961 -32.562 1 26.12 7 VAL B O 1
ATOM 1536 N N . PHE B 1 8 ? -21.875 4.441 -33.781 1 24.16 8 PHE B N 1
ATOM 1537 C CA . PHE B 1 8 ? -22.922 3.836 -32.969 1 24.16 8 PHE B CA 1
ATOM 1538 C C . PHE B 1 8 ? -22.312 3.023 -31.828 1 24.16 8 PHE B C 1
ATOM 1540 O O . PHE B 1 8 ? -21.5 2.135 -32.062 1 24.16 8 PHE B O 1
ATOM 1547 N N . LEU B 1 9 ? -22.203 3.65 -30.656 1 26 9 LEU B N 1
ATOM 1548 C CA . LEU B 1 9 ? -21.875 3.158 -29.328 1 26 9 LEU B CA 1
ATOM 1549 C C . LEU B 1 9 ? -22.688 1.902 -29 1 26 9 LEU B C 1
ATOM 1551 O O . LEU B 1 9 ? -23.891 1.97 -28.797 1 26 9 LEU B O 1
ATOM 1555 N N . LEU B 1 10 ? -22.391 0.902 -29.797 1 27.39 10 LEU B N 1
ATOM 1556 C CA . LEU B 1 10 ? -23.141 -0.323 -29.516 1 27.39 10 LEU B CA 1
ATOM 1557 C C . LEU B 1 10 ? -23.109 -0.649 -28.016 1 27.39 10 LEU B C 1
ATOM 1559 O O . LEU B 1 10 ? -22.031 -0.724 -27.422 1 27.39 10 LEU B O 1
ATOM 1563 N N . LEU B 1 11 ? -24.203 -0.374 -27.312 1 28.09 11 LEU B N 1
ATOM 1564 C CA . LEU B 1 11 ? -24.688 -0.643 -25.969 1 28.09 11 LEU B CA 1
ATOM 1565 C C . LEU B 1 11 ? -24.672 -2.139 -25.672 1 28.09 11 LEU B C 1
ATOM 1567 O O . LEU B 1 11 ? -25.625 -2.854 -26.016 1 28.09 11 LEU B O 1
ATOM 1571 N N . VAL B 1 12 ? -23.781 -2.889 -26.109 1 29.75 12 VAL B N 1
ATOM 1572 C CA . VAL B 1 12 ? -24.031 -4.281 -25.766 1 29.75 12 VAL B CA 1
ATOM 1573 C C . VAL B 1 12 ? -24.234 -4.41 -24.266 1 29.75 12 VAL B C 1
ATOM 1575 O O . VAL B 1 12 ? -23.328 -4.109 -23.484 1 29.75 12 VAL B O 1
ATOM 1578 N N . ALA B 1 13 ? -25.484 -4.398 -23.719 1 29.27 13 ALA B N 1
ATOM 1579 C CA . ALA B 1 13 ? -26.078 -4.727 -22.422 1 29.27 13 ALA B CA 1
ATOM 1580 C C . ALA B 1 13 ? -25.609 -6.094 -21.938 1 29.27 13 ALA B C 1
ATOM 1582 O O . ALA B 1 13 ? -26.219 -7.117 -22.266 1 29.27 13 ALA B O 1
ATOM 1583 N N . ALA B 1 14 ? -24.438 -6.527 -22.125 1 33.09 14 ALA B N 1
ATOM 1584 C CA . ALA B 1 14 ? -24.141 -7.824 -21.516 1 33.09 14 ALA B CA 1
ATOM 1585 C C . ALA B 1 14 ? -24.625 -7.871 -20.078 1 33.09 14 ALA B C 1
ATOM 1587 O O . ALA B 1 14 ? -24.438 -6.918 -19.312 1 33.09 14 ALA B O 1
ATOM 1588 N N . GLU B 1 15 ? -25.656 -8.625 -19.781 1 31.45 15 GLU B N 1
ATOM 1589 C CA . GLU B 1 15 ? -26.141 -9.023 -18.469 1 31.45 15 GLU B CA 1
ATOM 1590 C C . GLU B 1 15 ? -24.969 -9.32 -17.516 1 31.45 15 GLU B C 1
ATOM 1592 O O . GLU B 1 15 ? -24.359 -10.391 -17.594 1 31.45 15 GLU B O 1
ATOM 1597 N N . PHE B 1 16 ? -24.031 -8.516 -17.375 1 34.53 16 PHE B N 1
ATOM 1598 C CA . PHE B 1 16 ? -23.062 -8.539 -16.281 1 34.53 16 PHE B CA 1
ATOM 1599 C C . PHE B 1 16 ? -23.766 -8.859 -14.961 1 34.53 16 PHE B C 1
ATOM 1601 O O . PHE B 1 16 ? -24.594 -8.078 -14.484 1 34.53 16 PHE B O 1
ATOM 1608 N N . SER B 1 17 ? -24.047 -10.078 -14.672 1 35.41 17 SER B N 1
ATOM 1609 C CA . SER B 1 17 ? -24.469 -10.445 -13.328 1 35.41 17 SER B CA 1
ATOM 1610 C C . SER B 1 17 ? -23.812 -9.562 -12.273 1 35.41 17 SER B C 1
ATOM 1612 O O . SER B 1 17 ? -22.656 -9.156 -12.43 1 35.41 17 SER B O 1
ATOM 1614 N N . GLN B 1 18 ? -24.625 -8.914 -11.367 1 35.44 18 GLN B N 1
ATOM 1615 C CA . GLN B 1 18 ? -24.625 -7.941 -10.281 1 35.44 18 GLN B CA 1
ATOM 1616 C C . GLN B 1 18 ? -23.484 -8.195 -9.312 1 35.44 18 GLN B C 1
ATOM 1618 O O . GLN B 1 18 ? -23.188 -7.363 -8.445 1 35.44 18 GLN B O 1
ATOM 1623 N N . SER B 1 19 ? -23.016 -9.469 -9.109 1 36.53 19 SER B N 1
ATOM 1624 C CA . SER B 1 19 ? -22.469 -9.719 -7.781 1 36.53 19 SER B CA 1
ATOM 1625 C C . SER B 1 19 ? -21.062 -9.125 -7.648 1 36.53 19 SER B C 1
ATOM 1627 O O . SER B 1 19 ? -20.359 -9.414 -6.684 1 36.53 19 SER B O 1
ATOM 1629 N N . GLN B 1 20 ? -20.562 -8.648 -8.68 1 42.75 20 GLN B N 1
ATOM 1630 C CA . GLN B 1 20 ? -19.219 -8.188 -8.367 1 42.75 20 GLN B CA 1
ATOM 1631 C C . GLN B 1 20 ? -19.25 -7.023 -7.383 1 42.75 20 GLN B C 1
ATOM 1633 O O . GLN B 1 20 ? -19.516 -5.883 -7.766 1 42.75 20 GLN B O 1
ATOM 1638 N N . SER B 1 21 ? -19.844 -7.109 -6.238 1 40.53 21 SER B N 1
ATOM 1639 C CA . SER B 1 21 ? -19.953 -5.93 -5.391 1 40.53 21 SER B CA 1
ATOM 1640 C C . SER B 1 21 ? -18.594 -5.246 -5.215 1 40.53 21 SER B C 1
ATOM 1642 O O . SER B 1 21 ? -17.688 -5.801 -4.59 1 40.53 21 SER B O 1
ATOM 1644 N N . PHE B 1 22 ? -18.062 -4.785 -6.316 1 42.62 22 PHE B N 1
ATOM 1645 C CA . PHE B 1 22 ? -17.078 -3.752 -5.988 1 42.62 22 PHE B CA 1
ATOM 1646 C C . PHE B 1 22 ? -17.734 -2.635 -5.176 1 42.62 22 PHE B C 1
ATOM 1648 O O . PHE B 1 22 ? -18.656 -1.967 -5.652 1 42.62 22 PHE B O 1
ATOM 1655 N N . HIS B 1 23 ? -18.031 -2.693 -4.055 1 47.16 23 HIS B N 1
ATOM 1656 C CA . HIS B 1 23 ? -18.562 -1.503 -3.402 1 47.16 23 HIS B CA 1
ATOM 1657 C C . HIS B 1 23 ? -17.734 -0.269 -3.748 1 47.16 23 HIS B C 1
ATOM 1659 O O . HIS B 1 23 ? -16.516 -0.27 -3.584 1 47.16 23 HIS B O 1
ATOM 1665 N N . MET B 1 24 ? -18.281 0.375 -4.855 1 51.62 24 MET B N 1
ATOM 1666 C CA . MET B 1 24 ? -17.844 1.709 -5.254 1 51.62 24 MET B CA 1
ATOM 1667 C C . MET B 1 24 ? -17.656 2.605 -4.031 1 51.62 24 MET B C 1
ATOM 1669 O O . MET B 1 24 ? -18.625 2.951 -3.354 1 51.62 24 MET B O 1
ATOM 1673 N N . TYR B 1 25 ? -16.734 2.32 -3.164 1 60.19 25 TYR B N 1
ATOM 1674 C CA . TYR B 1 25 ? -16.578 3.182 -1.999 1 60.19 25 TYR B CA 1
ATOM 1675 C C . TYR B 1 25 ? -15.82 4.453 -2.361 1 60.19 25 TYR B C 1
ATOM 1677 O O . TYR B 1 25 ? -14.75 4.391 -2.965 1 60.19 25 TYR B O 1
ATOM 1685 N N . SER B 1 26 ? -16.594 5.547 -2.451 1 78.31 26 SER B N 1
ATOM 1686 C CA . SER B 1 26 ? -16.016 6.875 -2.602 1 78.31 26 SER B CA 1
ATOM 1687 C C . SER B 1 26 ? -15.289 7.312 -1.329 1 78.31 26 SER B C 1
ATOM 1689 O O . SER B 1 26 ? -15.508 6.734 -0.26 1 78.31 26 SER B O 1
ATOM 1691 N N . CYS B 1 27 ? -14.398 8.273 -1.467 1 90.5 27 CYS B N 1
ATOM 1692 C CA . CYS B 1 27 ? -13.688 8.836 -0.325 1 90.5 27 CYS B CA 1
ATOM 1693 C C . CYS B 1 27 ? -14.664 9.406 0.695 1 90.5 27 CYS B C 1
ATOM 1695 O O . CYS B 1 27 ? -15.672 10.016 0.325 1 90.5 27 CYS B O 1
ATOM 1697 N N . PRO B 1 28 ? -14.406 9.164 1.965 1 88.19 28 PRO B N 1
ATOM 1698 C CA . PRO B 1 28 ? -15.227 9.82 2.98 1 88.19 28 PRO B CA 1
ATOM 1699 C C . PRO B 1 28 ? -14.984 11.328 3.057 1 88.19 28 PRO B C 1
ATOM 1701 O O . PRO B 1 28 ? -14.016 11.828 2.484 1 88.19 28 PRO B O 1
ATOM 1704 N N . THR B 1 29 ? -15.922 12.016 3.67 1 89.38 29 THR B N 1
ATOM 1705 C CA . THR B 1 29 ? -15.773 13.43 3.979 1 89.38 29 THR B CA 1
ATOM 1706 C C . THR B 1 29 ? -15.508 13.633 5.465 1 89.38 29 THR B C 1
ATOM 1708 O O . THR B 1 29 ? -16.438 13.711 6.27 1 89.38 29 THR B O 1
ATOM 1711 N N . PRO B 1 30 ? -14.289 13.781 5.754 1 92.12 30 PRO B N 1
ATOM 1712 C CA . PRO B 1 30 ? -13.992 13.836 7.188 1 92.12 30 PRO B CA 1
ATOM 1713 C C . PRO B 1 30 ? -14.125 15.242 7.762 1 92.12 30 PRO B C 1
ATOM 1715 O O . PRO B 1 30 ? -14.156 16.219 7.008 1 92.12 30 PRO B O 1
ATOM 1718 N N . SER B 1 31 ? -14.24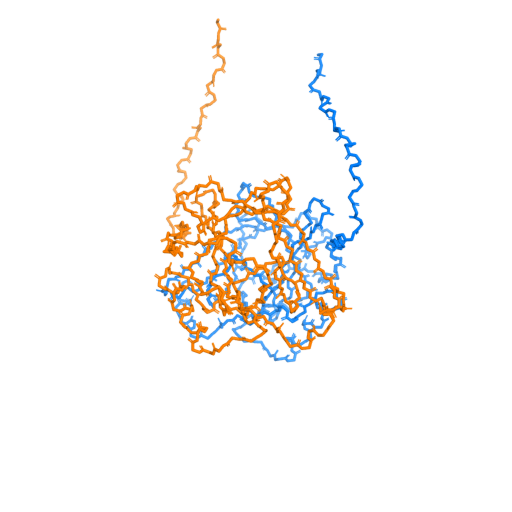2 15.297 9.156 1 95.81 31 SER B N 1
ATOM 1719 C CA . SER B 1 31 ? -14.062 16.562 9.852 1 95.81 31 SER B CA 1
ATOM 1720 C C . SER B 1 31 ? -12.602 17 9.828 1 95.81 31 SER B C 1
ATOM 1722 O O . SER B 1 31 ? -11.703 16.203 10.062 1 95.81 31 SER B O 1
ATOM 1724 N N . LEU B 1 32 ? -12.445 18.281 9.57 1 98.06 32 LEU B N 1
ATOM 1725 C CA . LEU B 1 32 ? -11.102 18.844 9.445 1 98.06 32 LEU B CA 1
ATOM 1726 C C . LEU B 1 32 ? -10.734 19.641 10.688 1 98.06 32 LEU B C 1
ATOM 1728 O O . LEU B 1 32 ? -11.609 20.062 11.445 1 98.06 32 LEU B O 1
ATOM 1732 N N . GLN B 1 33 ? -9.406 19.734 10.859 1 98.5 33 GLN B N 1
ATOM 1733 C CA . GLN B 1 33 ? -8.922 20.609 11.914 1 98.5 33 GLN B CA 1
ATOM 1734 C C . GLN B 1 33 ? -9.484 22.016 11.758 1 98.5 33 GLN B C 1
ATOM 1736 O O . GLN B 1 33 ? -9.258 22.672 10.734 1 98.5 33 GLN B O 1
ATOM 1741 N N . VAL B 1 34 ? -10.148 22.484 12.781 1 96.81 34 VAL B N 1
ATOM 1742 C CA . VAL B 1 34 ? -10.734 23.812 12.766 1 96.81 34 VAL B CA 1
ATOM 1743 C C . VAL B 1 34 ? -9.641 24.859 12.977 1 96.81 34 VAL B C 1
ATOM 1745 O O . VAL B 1 34 ? -8.766 24.688 13.828 1 96.81 34 VAL B O 1
ATOM 1748 N N . ASN B 1 35 ? -9.703 25.953 12.141 1 96.5 35 ASN B N 1
ATOM 1749 C CA . ASN B 1 35 ? -8.758 27.062 12.25 1 96.5 35 ASN B CA 1
ATOM 1750 C C . ASN B 1 35 ? -7.312 26.594 12.125 1 96.5 35 ASN B C 1
ATOM 1752 O O . ASN B 1 35 ? -6.453 26.984 12.914 1 96.5 35 ASN B O 1
ATOM 1756 N N . PHE B 1 36 ? -7.188 25.734 11.219 1 98.56 36 PHE B N 1
ATOM 1757 C CA . PHE B 1 36 ? -5.844 25.234 10.969 1 98.56 36 PHE B CA 1
ATOM 1758 C C . PHE B 1 36 ? -4.895 26.359 10.602 1 98.56 36 PHE B C 1
ATOM 1760 O O . PHE B 1 36 ? -5.234 27.219 9.781 1 98.56 36 PHE B O 1
ATOM 1767 N N . ASN B 1 37 ? -3.734 26.344 11.219 1 98.06 37 ASN B N 1
ATOM 1768 C CA . ASN B 1 37 ? -2.662 27.297 11 1 98.06 37 ASN B CA 1
ATOM 1769 C C . ASN B 1 37 ? -1.391 26.625 10.5 1 98.06 37 ASN B C 1
ATOM 1771 O O . ASN B 1 37 ? -0.688 25.969 11.273 1 98.06 37 ASN B O 1
ATOM 1775 N N . VAL B 1 38 ? -1.092 26.875 9.234 1 98 38 VAL B N 1
ATOM 1776 C CA . VAL B 1 38 ? 0.012 26.156 8.609 1 98 38 VAL B CA 1
ATOM 1777 C C . VAL B 1 38 ? 1.333 26.578 9.242 1 98 38 VAL B C 1
ATOM 1779 O O . VAL B 1 38 ? 2.264 25.766 9.344 1 98 38 VAL B O 1
ATOM 1782 N N . THR B 1 39 ? 1.429 27.766 9.68 1 97.38 39 THR B N 1
ATO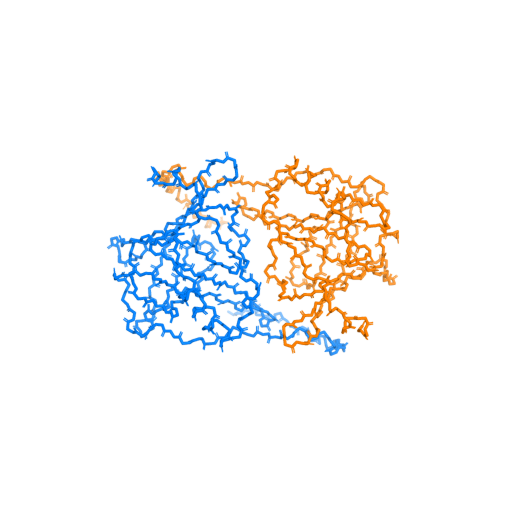M 1783 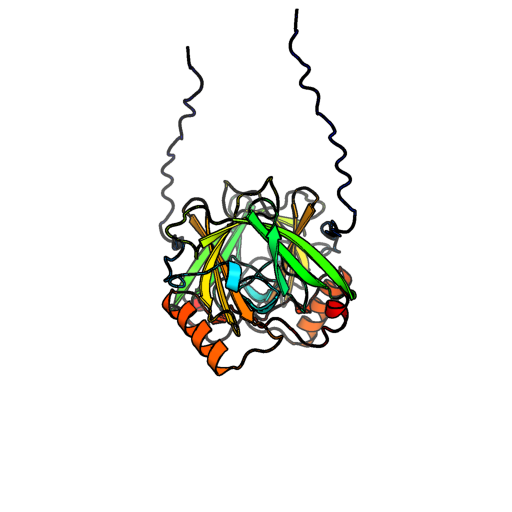C CA . THR B 1 39 ? 2.662 28.25 10.281 1 97.38 39 THR B CA 1
ATOM 1784 C C . THR B 1 39 ? 2.99 27.469 11.555 1 97.38 39 THR B C 1
ATOM 1786 O O . THR B 1 39 ? 4.152 27.141 11.805 1 97.38 39 THR B O 1
ATOM 1789 N N . GLN B 1 40 ? 1.992 27.172 12.398 1 98.38 40 GLN B N 1
ATOM 1790 C CA . GLN B 1 40 ? 2.201 26.406 13.617 1 98.38 40 GLN B CA 1
ATOM 1791 C C . GLN B 1 40 ? 2.539 24.953 13.297 1 98.38 40 GLN B C 1
ATOM 1793 O O . GLN B 1 40 ? 3.094 24.234 14.133 1 98.38 40 GLN B O 1
ATOM 1798 N N . TYR B 1 41 ? 2.17 24.578 12.109 1 98.75 41 TYR B N 1
ATOM 1799 C CA . TYR B 1 41 ? 2.297 23.188 11.703 1 98.75 41 TYR B CA 1
ATOM 1800 C C . TYR B 1 41 ? 3.707 22.891 11.203 1 98.75 41 TYR B C 1
ATOM 1802 O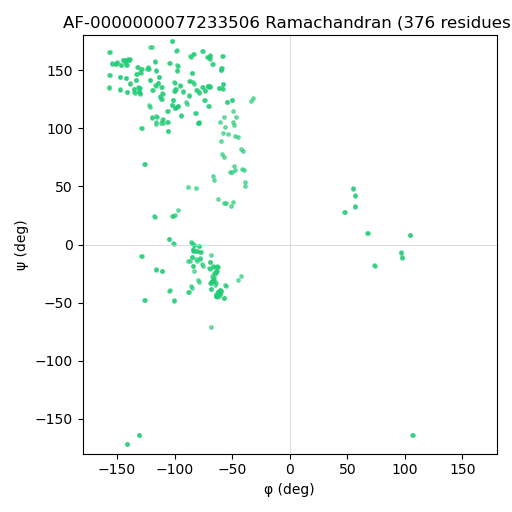 O . TYR B 1 41 ? 4.117 21.734 11.141 1 98.75 41 TYR B O 1
ATOM 1810 N N . LEU B 1 42 ? 4.48 23.844 10.844 1 98.75 42 LEU B N 1
ATOM 1811 C CA . LEU B 1 42 ? 5.816 23.688 10.281 1 98.75 42 LEU B CA 1
ATOM 1812 C C . LEU B 1 42 ? 6.723 22.922 11.242 1 98.75 42 LEU B C 1
ATOM 1814 O O . LEU B 1 42 ? 6.426 22.828 12.43 1 98.75 42 LEU B O 1
ATOM 1818 N N . GLY B 1 43 ? 7.828 22.406 10.711 1 98.44 43 GLY B N 1
ATOM 1819 C CA . GLY B 1 43 ? 8.766 21.609 11.492 1 98.44 43 GLY B CA 1
ATOM 1820 C C . GLY B 1 43 ? 8.695 20.125 11.172 1 98.44 43 GLY B C 1
ATOM 1821 O O . GLY B 1 43 ? 8.188 19.734 10.125 1 98.44 43 GLY B O 1
ATOM 1822 N N . THR B 1 44 ? 9.266 19.328 12.047 1 98.56 44 THR B N 1
ATOM 1823 C CA . THR B 1 44 ? 9.414 17.906 11.781 1 98.56 44 THR B CA 1
ATOM 1824 C C . THR B 1 44 ? 8.312 17.109 12.484 1 98.56 44 THR B C 1
ATOM 1826 O O . THR B 1 44 ? 7.977 17.375 13.633 1 98.56 44 THR B O 1
ATOM 1829 N N . TRP B 1 45 ? 7.75 16.234 11.781 1 98.81 45 TRP B N 1
ATOM 1830 C CA . TRP B 1 45 ? 6.812 15.234 12.289 1 98.81 45 TRP B CA 1
ATOM 1831 C C . TRP B 1 45 ? 7.336 13.82 12.047 1 98.81 45 TRP B C 1
ATOM 1833 O O . TRP B 1 45 ? 7.801 13.5 10.953 1 98.81 45 TRP B O 1
ATOM 1843 N N . TYR B 1 46 ? 7.27 12.984 13.109 1 98.88 46 TYR B N 1
ATOM 1844 C CA . TYR B 1 46 ? 7.668 11.586 13.016 1 98.88 46 TYR B CA 1
ATOM 1845 C C . TYR B 1 46 ? 6.453 10.68 12.852 1 98.88 46 TYR B C 1
ATOM 1847 O O . TYR B 1 46 ? 5.457 10.828 13.562 1 98.88 46 TYR B O 1
ATOM 1855 N N . GLU B 1 47 ? 6.559 9.773 11.883 1 98.88 47 GLU B N 1
ATOM 1856 C CA . GLU B 1 47 ? 5.453 8.859 11.617 1 98.88 47 GLU B CA 1
ATOM 1857 C C . GLU B 1 47 ? 5.359 7.785 12.695 1 98.88 47 GLU B C 1
ATOM 1859 O O . GLU B 1 47 ? 6.32 7.055 12.945 1 98.88 47 GLU B O 1
ATOM 1864 N N . ILE B 1 48 ? 4.199 7.668 13.32 1 98.88 48 ILE B N 1
ATOM 1865 C CA . ILE B 1 48 ? 3.98 6.688 14.375 1 98.88 48 ILE B CA 1
ATOM 1866 C C . ILE B 1 48 ? 3.236 5.48 13.812 1 98.88 48 ILE B C 1
ATOM 1868 O O . ILE B 1 48 ? 3.617 4.336 14.07 1 98.88 48 ILE B O 1
ATOM 1872 N N . GLN B 1 49 ? 2.186 5.707 13.102 1 98.62 49 GLN B N 1
ATOM 1873 C CA . GLN B 1 49 ? 1.421 4.68 12.406 1 98.62 49 GLN B CA 1
ATOM 1874 C C . GLN B 1 49 ? 0.97 5.164 11.031 1 98.62 49 GLN B C 1
ATOM 1876 O O . GLN B 1 49 ? 0.862 6.367 10.797 1 98.62 49 GLN B O 1
ATOM 1881 N N . LYS B 1 50 ? 0.677 4.195 10.211 1 98 50 LYS B N 1
ATOM 1882 C CA . LYS B 1 50 ? 0.186 4.539 8.875 1 98 50 LYS B CA 1
ATOM 1883 C C . LYS B 1 50 ? -0.672 3.42 8.297 1 98 50 LYS B C 1
ATOM 1885 O O . LYS B 1 50 ? -0.522 2.258 8.68 1 98 50 LYS B O 1
ATOM 1890 N N . LEU B 1 51 ? -1.554 3.807 7.387 1 96 51 LEU B N 1
ATOM 1891 C CA . LEU B 1 51 ? -2.119 2.836 6.457 1 96 51 LEU B CA 1
ATOM 1892 C C . LEU B 1 51 ? -1.076 2.389 5.438 1 96 51 LEU B C 1
ATOM 1894 O O . LEU B 1 51 ? -0.056 3.057 5.254 1 96 51 LEU B O 1
ATOM 1898 N N . PRO B 1 52 ? -1.344 1.233 4.781 1 92.44 52 PRO B N 1
ATOM 1899 C CA . PRO B 1 52 ? -0.365 0.778 3.789 1 92.44 52 PRO B CA 1
ATOM 1900 C C . PRO B 1 52 ? 0.03 1.875 2.803 1 92.44 52 PRO B C 1
ATOM 1902 O O . PRO B 1 52 ? -0.837 2.475 2.162 1 92.44 52 PRO B O 1
ATOM 1905 N N . ALA B 1 53 ? 1.289 2.076 2.756 1 89.88 53 ALA B N 1
ATOM 1906 C CA . ALA B 1 53 ? 1.908 3.053 1.862 1 89.88 53 ALA B CA 1
ATOM 1907 C C . ALA B 1 53 ? 3.043 2.42 1.062 1 89.88 53 ALA B C 1
ATOM 1909 O O . ALA B 1 53 ? 4.184 2.371 1.524 1 89.88 53 ALA B O 1
ATOM 1910 N N . MET B 1 54 ? 2.781 2.07 -0.176 1 85.25 54 MET B N 1
ATOM 1911 C CA . MET B 1 54 ? 3.713 1.28 -0.974 1 85.25 54 MET B CA 1
ATOM 1912 C C . MET B 1 54 ? 4.984 2.07 -1.265 1 85.25 54 MET B C 1
ATOM 1914 O O . MET B 1 54 ? 6.039 1.485 -1.52 1 85.25 54 MET B O 1
ATOM 1918 N N . PHE B 1 55 ? 4.953 3.357 -1.13 1 85.5 55 PHE B N 1
ATOM 1919 C CA . PHE B 1 55 ? 6.102 4.191 -1.464 1 85.5 55 PHE B CA 1
ATOM 1920 C C . PHE B 1 55 ? 7.035 4.332 -0.269 1 85.5 55 PHE B C 1
ATOM 1922 O O . PHE B 1 55 ? 8.164 4.809 -0.409 1 85.5 55 PHE B O 1
ATOM 1929 N N . GLU B 1 56 ? 6.57 3.963 0.883 1 89 56 GLU B N 1
ATOM 1930 C CA . GLU B 1 56 ? 7.418 3.93 2.072 1 89 56 GLU B CA 1
ATOM 1931 C C . GLU B 1 56 ? 8.047 2.553 2.264 1 89 56 GLU B C 1
ATOM 1933 O O . GLU B 1 56 ? 7.34 1.549 2.371 1 89 56 GLU B O 1
ATOM 1938 N N . ARG B 1 57 ? 9.438 2.547 2.52 1 87.88 57 ARG B N 1
ATOM 1939 C CA . ARG B 1 57 ? 10.109 1.252 2.457 1 87.88 57 ARG B CA 1
ATOM 1940 C C . ARG B 1 57 ? 10.938 1.007 3.711 1 87.88 57 ARG B C 1
ATOM 1942 O O . ARG B 1 57 ? 11.438 -0.1 3.924 1 87.88 57 ARG B O 1
ATOM 1949 N N . GLY B 1 58 ? 11.055 2.068 4.496 1 91.75 58 GLY B N 1
ATOM 1950 C CA . GLY B 1 58 ? 12 1.937 5.59 1 91.75 58 GLY B CA 1
ATOM 1951 C C . GLY B 1 58 ? 11.43 2.357 6.93 1 91.75 58 GLY B C 1
ATOM 1952 O O . GLY B 1 58 ? 10.219 2.285 7.145 1 91.75 58 GLY B O 1
ATOM 1953 N N . ASP B 1 59 ? 12.375 2.557 7.863 1 95.5 59 ASP B N 1
ATOM 1954 C CA . ASP B 1 59 ? 12.086 2.957 9.234 1 95.5 59 ASP B CA 1
ATOM 1955 C C . ASP B 1 59 ? 12.367 4.445 9.445 1 95.5 59 ASP B C 1
ATOM 1957 O O . ASP B 1 59 ? 12.789 5.137 8.516 1 95.5 59 ASP B O 1
ATOM 1961 N N . CYS B 1 60 ? 12.039 4.875 10.609 1 98.25 60 CYS B N 1
ATOM 1962 C CA . CYS B 1 60 ? 12.367 6.234 11.023 1 98.25 60 CYS B CA 1
ATOM 1963 C C . CYS B 1 60 ? 11.781 7.254 10.055 1 98.25 60 CYS B C 1
ATOM 1965 O O . CYS B 1 60 ? 12.414 8.273 9.766 1 98.25 60 CYS B O 1
ATOM 1967 N N . VAL B 1 61 ? 10.672 6.93 9.508 1 97.94 61 VAL B N 1
ATOM 1968 C CA . VAL B 1 61 ? 10.023 7.82 8.555 1 97.94 61 VAL B CA 1
ATOM 1969 C C . VAL B 1 61 ? 9.672 9.141 9.234 1 97.94 61 VAL B C 1
ATOM 1971 O O . VAL B 1 61 ? 9.156 9.156 10.344 1 97.94 61 VAL B O 1
ATOM 1974 N N . GLN B 1 62 ? 9.961 10.219 8.578 1 98.5 62 GLN B N 1
ATOM 1975 C CA . GLN B 1 62 ? 9.688 11.555 9.086 1 98.5 62 GLN B CA 1
ATOM 1976 C C . GLN B 1 62 ? 9.422 12.539 7.945 1 98.5 62 GLN B C 1
ATOM 1978 O O . GLN B 1 62 ? 9.836 12.305 6.809 1 98.5 62 GLN B O 1
ATOM 1983 N N . ALA B 1 63 ? 8.711 13.602 8.273 1 98.25 63 ALA B N 1
ATOM 1984 C CA . ALA B 1 63 ? 8.414 14.688 7.34 1 98.25 63 ALA B CA 1
ATOM 1985 C C . ALA B 1 63 ? 8.75 16.047 7.953 1 98.25 63 ALA B C 1
ATOM 1987 O O . ALA B 1 63 ? 8.336 16.344 9.078 1 98.25 63 ALA B O 1
ATOM 1988 N N . LYS B 1 64 ? 9.477 16.812 7.207 1 98.31 64 LYS B N 1
ATOM 1989 C CA . LYS B 1 64 ? 9.789 18.172 7.625 1 98.31 64 LYS B CA 1
ATOM 1990 C C . LYS B 1 64 ? 9.109 19.203 6.719 1 98.31 64 LYS B C 1
ATOM 1992 O O . LYS B 1 64 ? 9.25 19.141 5.496 1 98.31 64 LYS B O 1
ATOM 1997 N N . TYR B 1 65 ? 8.414 20.078 7.324 1 98.56 65 TYR B N 1
ATOM 1998 C CA . TYR B 1 65 ? 7.715 21.141 6.621 1 98.56 65 TYR B CA 1
ATOM 1999 C C . TYR B 1 65 ? 8.367 22.5 6.891 1 98.56 65 TYR B C 1
ATOM 2001 O O . TYR B 1 65 ? 8.602 22.859 8.047 1 98.56 65 TYR B O 1
ATOM 2009 N N . SER B 1 66 ? 8.641 23.219 5.844 1 98.38 66 SER B N 1
ATOM 2010 C CA . SER B 1 66 ? 9.219 24.562 5.961 1 98.38 66 SER B CA 1
ATOM 2011 C C . SER B 1 66 ?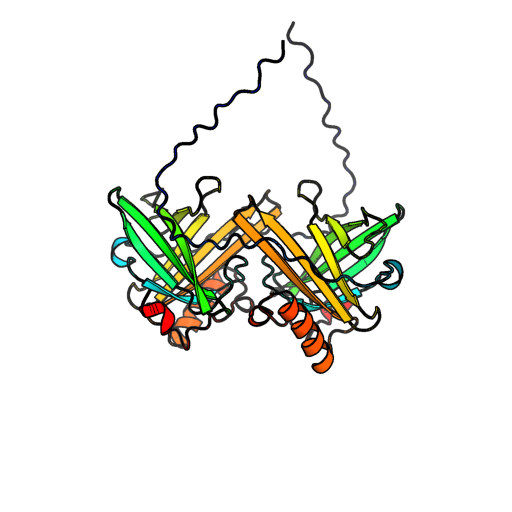 8.633 25.5 4.914 1 98.38 66 SER B C 1
ATOM 2013 O O . SER B 1 66 ? 8.148 25.062 3.871 1 98.38 66 SER B O 1
ATOM 2015 N N . LEU B 1 67 ? 8.75 26.766 5.215 1 97 67 LEU B N 1
ATOM 2016 C CA . LEU B 1 67 ? 8.195 27.766 4.309 1 97 67 LEU B CA 1
ATOM 2017 C C . LEU B 1 67 ? 9.18 28.078 3.186 1 97 67 LEU B C 1
ATOM 2019 O O . LEU B 1 67 ? 10.375 28.234 3.428 1 97 67 LEU B O 1
ATOM 2023 N N . LEU B 1 68 ? 8.602 28.219 1.997 1 96.88 68 LEU B N 1
ATOM 2024 C CA . LEU B 1 68 ? 9.367 28.672 0.842 1 96.88 68 LEU B CA 1
ATOM 2025 C C . LEU B 1 68 ? 9.156 30.172 0.605 1 96.88 68 LEU B C 1
ATOM 2027 O O . LEU B 1 68 ? 8.219 30.75 1.144 1 96.88 68 LEU B O 1
ATOM 2031 N N . ALA B 1 69 ? 10.023 30.688 -0.244 1 95.06 69 ALA B N 1
ATOM 2032 C CA . ALA B 1 69 ? 9.984 32.125 -0.508 1 95.06 69 ALA B CA 1
ATOM 2033 C C . ALA B 1 69 ? 8.688 32.531 -1.203 1 95.06 69 ALA B C 1
ATOM 2035 O O . ALA B 1 69 ? 8.18 33.625 -0.999 1 95.06 69 ALA B O 1
ATOM 2036 N N . ASP B 1 70 ? 8.195 31.656 -1.957 1 94.69 70 ASP B N 1
ATOM 2037 C CA . ASP B 1 70 ? 6.996 31.969 -2.723 1 94.69 70 ASP B CA 1
ATOM 2038 C C . ASP B 1 70 ? 5.738 31.734 -1.895 1 94.69 70 ASP B C 1
ATOM 2040 O O . ASP B 1 70 ? 4.621 31.859 -2.398 1 94.69 70 ASP B O 1
ATOM 2044 N N . GLY B 1 71 ? 5.953 31.344 -0.72 1 93 71 GLY B N 1
ATOM 2045 C CA . GLY B 1 71 ? 4.82 31.172 0.174 1 93 71 GLY B CA 1
ATOM 2046 C C . GLY B 1 71 ? 4.336 29.75 0.256 1 93 71 GLY B C 1
ATOM 2047 O O . GLY B 1 71 ? 3.527 29.406 1.122 1 93 71 GLY B O 1
ATOM 2048 N N . GLN B 1 72 ? 4.809 28.906 -0.613 1 96.81 72 GLN B N 1
ATOM 2049 C CA . GLN B 1 72 ? 4.465 27.484 -0.531 1 96.81 72 GLN B CA 1
ATOM 2050 C C . GLN B 1 72 ? 5.227 26.797 0.596 1 96.81 72 GLN B C 1
ATOM 2052 O O . GLN B 1 72 ? 6.121 27.391 1.202 1 96.81 72 GLN B O 1
ATOM 2057 N N . VAL B 1 73 ? 4.742 25.578 0.903 1 98.31 73 VAL B N 1
ATOM 2058 C CA . VAL B 1 73 ? 5.391 24.781 1.947 1 98.31 73 VAL B CA 1
ATOM 2059 C C . VAL B 1 73 ? 6.273 23.719 1.314 1 98.31 73 VAL B C 1
ATOM 2061 O O . VAL B 1 73 ? 5.812 22.938 0.465 1 98.31 73 VAL B O 1
ATOM 2064 N N . ARG B 1 74 ? 7.512 23.719 1.687 1 98.06 74 ARG B N 1
ATOM 2065 C CA . ARG B 1 74 ? 8.398 22.625 1.322 1 98.06 74 ARG B CA 1
ATOM 2066 C C . ARG B 1 74 ? 8.086 21.375 2.146 1 98.06 74 ARG B C 1
ATOM 2068 O O . ARG B 1 74 ? 7.945 21.453 3.367 1 98.06 74 ARG B O 1
ATOM 2075 N N . VAL B 1 75 ? 7.973 20.219 1.479 1 98.06 75 VAL B N 1
ATOM 2076 C CA . VAL B 1 75 ? 7.746 18.938 2.127 1 98.06 75 VAL B CA 1
ATOM 2077 C C . VAL B 1 75 ? 8.945 18.031 1.893 1 98.06 75 VAL B C 1
ATOM 2079 O O . VAL B 1 75 ? 9.188 17.578 0.767 1 98.06 75 VAL B O 1
ATOM 2082 N N . HIS B 1 76 ? 9.688 17.797 2.963 1 96.56 76 HIS B N 1
ATOM 2083 C CA . HIS B 1 76 ? 10.836 16.891 2.883 1 96.56 76 HIS B CA 1
ATOM 2084 C C . HIS B 1 76 ? 10.586 15.602 3.654 1 96.56 76 HIS B C 1
ATOM 2086 O O . HIS B 1 76 ? 10.648 15.586 4.887 1 96.56 76 HIS B O 1
ATOM 2092 N N . ASN B 1 77 ? 10.32 14.523 2.91 1 96.06 77 ASN B N 1
ATOM 2093 C CA . ASN B 1 77 ? 10.133 13.203 3.5 1 96.06 77 ASN B CA 1
ATOM 2094 C C . ASN B 1 77 ? 11.43 12.391 3.473 1 96.06 77 ASN B C 1
ATOM 2096 O O . ASN B 1 77 ? 12.156 12.414 2.482 1 96.06 77 ASN B O 1
ATOM 2100 N N . SER B 1 78 ? 11.695 11.727 4.609 1 96.06 78 SER B N 1
ATOM 2101 C CA . SER B 1 78 ? 12.891 10.891 4.652 1 96.06 78 SER B CA 1
ATOM 2102 C C . SER B 1 78 ? 12.648 9.617 5.445 1 96.06 78 SER B C 1
ATOM 2104 O O . SER B 1 78 ? 11.727 9.555 6.266 1 96.06 78 SER B O 1
ATOM 2106 N N . GLU B 1 79 ? 13.445 8.578 5.168 1 95.62 79 GLU B N 1
ATOM 2107 C CA . GLU B 1 79 ? 13.383 7.281 5.828 1 95.62 79 GLU B CA 1
ATOM 2108 C C . GLU B 1 79 ? 14.75 6.598 5.84 1 95.62 79 GLU B C 1
ATOM 2110 O O . GLU B 1 79 ? 15.633 6.953 5.055 1 95.62 79 GLU B O 1
ATOM 2115 N N . LEU B 1 80 ? 14.859 5.758 6.793 1 94.75 80 LEU B N 1
ATOM 2116 C CA . LEU B 1 80 ? 16.047 4.914 6.867 1 94.75 80 LEU B CA 1
ATOM 2117 C C . LEU B 1 80 ? 15.781 3.543 6.254 1 94.75 80 LEU B C 1
ATOM 2119 O O . LEU B 1 80 ? 14.945 2.787 6.762 1 94.75 80 LEU B O 1
ATOM 2123 N N . LEU B 1 81 ? 16.562 3.256 5.219 1 89.88 81 LEU B N 1
ATOM 2124 C CA . LEU B 1 81 ? 16.375 1.981 4.531 1 89.88 81 LEU B CA 1
ATOM 2125 C C . LEU B 1 81 ? 17.125 0.865 5.25 1 89.88 81 LEU B C 1
ATOM 2127 O O . LEU B 1 81 ? 18.016 1.132 6.066 1 89.88 81 LEU B O 1
ATOM 2131 N N . SER B 1 82 ? 16.766 -0.317 4.91 1 87.5 82 SER B N 1
ATOM 2132 C CA . SER B 1 82 ? 17.359 -1.475 5.574 1 87.5 82 SER B CA 1
ATOM 2133 C C . SER B 1 82 ? 18.859 -1.582 5.277 1 87.5 82 SER B C 1
ATOM 2135 O O . SER B 1 82 ? 19.609 -2.182 6.051 1 87.5 82 SER B O 1
ATOM 2137 N N . ASN B 1 83 ? 19.281 -1.044 4.199 1 85.06 83 ASN B N 1
ATOM 2138 C CA . ASN B 1 83 ? 20.703 -1.103 3.838 1 85.06 83 ASN B CA 1
ATOM 2139 C C . ASN B 1 83 ? 21.5 -0.006 4.531 1 85.06 83 ASN B C 1
ATOM 2141 O O . ASN B 1 83 ? 22.703 0.145 4.285 1 85.06 83 ASN B O 1
ATOM 2145 N N . GLY B 1 84 ? 20.828 0.812 5.32 1 89 84 GLY B N 1
ATOM 2146 C CA . GLY B 1 84 ? 21.5 1.834 6.102 1 89 84 GLY B CA 1
ATOM 2147 C C . GLY B 1 84 ? 21.5 3.195 5.43 1 89 84 GLY B C 1
ATOM 2148 O O . GLY B 1 84 ? 21.938 4.184 6.02 1 89 84 GLY B O 1
ATOM 2149 N N . LYS B 1 85 ? 21.047 3.271 4.242 1 90.62 85 LYS B N 1
ATOM 2150 C CA . LYS B 1 85 ? 21.016 4.543 3.527 1 90.62 85 LYS B CA 1
ATOM 2151 C C . LYS B 1 85 ? 19.75 5.332 3.869 1 90.62 85 LYS B C 1
ATOM 2153 O O . LYS B 1 85 ? 18.703 4.746 4.148 1 90.62 85 LYS B O 1
ATOM 2158 N N . ILE B 1 86 ? 19.922 6.609 3.852 1 93 86 ILE B N 1
ATOM 2159 C CA . ILE B 1 86 ? 18.766 7.496 4.027 1 93 86 ILE B CA 1
ATOM 2160 C C . ILE B 1 86 ? 18.156 7.82 2.668 1 93 86 ILE B C 1
ATOM 2162 O O . ILE B 1 86 ? 18.859 8.242 1.746 1 93 86 ILE B O 1
ATOM 2166 N N . ASN B 1 87 ? 16.922 7.5 2.559 1 90.12 87 ASN B N 1
ATOM 2167 C CA . ASN B 1 87 ? 16.156 7.875 1.38 1 90.12 87 ASN B CA 1
ATOM 2168 C C . ASN B 1 87 ? 15.281 9.102 1.646 1 90.12 87 ASN B C 1
ATOM 2170 O O . ASN B 1 87 ? 14.719 9.242 2.732 1 90.12 87 ASN B O 1
ATOM 2174 N N . SER B 1 88 ? 15.211 10.023 0.631 1 92.44 88 SER B N 1
ATOM 2175 C CA . SER B 1 88 ? 14.391 11.211 0.829 1 92.44 88 SER B CA 1
ATOM 2176 C C . SER B 1 88 ? 13.727 11.648 -0.474 1 92.44 88 SER B C 1
ATOM 2178 O O . SER B 1 88 ? 14.156 11.25 -1.559 1 92.44 88 SER B O 1
ATOM 2180 N N . ILE B 1 89 ? 12.688 12.391 -0.307 1 89.62 89 ILE B N 1
ATOM 2181 C CA . ILE B 1 89 ? 11.984 13.016 -1.419 1 89.62 89 ILE B CA 1
ATOM 2182 C C . ILE B 1 89 ? 11.508 14.406 -1.01 1 89.62 89 ILE B C 1
ATOM 2184 O O . ILE B 1 89 ? 11.125 14.625 0.143 1 89.62 89 ILE B O 1
ATOM 2188 N N . GLU B 1 90 ? 11.578 15.289 -1.999 1 93.75 90 GLU B N 1
ATOM 2189 C CA . GLU B 1 90 ? 11.125 16.656 -1.749 1 93.75 90 GLU B CA 1
ATOM 2190 C C . GLU B 1 90 ? 9.938 17.016 -2.629 1 93.75 90 GLU B C 1
ATOM 2192 O O . GLU B 1 90 ? 9.891 16.656 -3.807 1 93.75 90 GLU B O 1
ATOM 2197 N N . GLY B 1 91 ? 9.016 17.656 -1.984 1 95 91 GLY B N 1
ATOM 2198 C CA . GLY B 1 91 ? 7.855 18.188 -2.672 1 95 91 GLY B CA 1
ATOM 2199 C C . GLY B 1 91 ? 7.418 19.547 -2.143 1 95 91 GLY B C 1
ATOM 2200 O O . GLY B 1 91 ? 8.188 20.219 -1.454 1 95 91 GLY B O 1
ATOM 2201 N N . THR B 1 92 ? 6.254 19.922 -2.658 1 97.38 92 THR B N 1
ATOM 2202 C CA . THR B 1 92 ? 5.672 21.188 -2.193 1 97.38 92 THR B CA 1
ATOM 2203 C C . THR B 1 92 ? 4.199 21 -1.836 1 97.38 92 THR B C 1
ATOM 2205 O O . THR B 1 92 ? 3.555 20.062 -2.312 1 97.38 92 THR B O 1
ATOM 2208 N N . ALA B 1 93 ? 3.799 21.828 -0.948 1 98.12 93 ALA B N 1
ATOM 2209 C CA . ALA B 1 93 ? 2.393 21.875 -0.56 1 98.12 93 ALA B CA 1
ATOM 2210 C C . ALA B 1 93 ? 1.853 23.297 -0.602 1 98.12 93 ALA B C 1
ATOM 2212 O O . ALA B 1 93 ? 2.592 24.25 -0.361 1 98.12 93 ALA B O 1
ATOM 2213 N N . LYS B 1 94 ? 0.588 23.391 -0.917 1 97.38 94 LYS B N 1
ATOM 2214 C CA . LYS B 1 94 ? -0.081 24.688 -0.934 1 97.38 94 LYS B CA 1
ATOM 2215 C C . LYS B 1 94 ? -1.539 24.562 -0.503 1 97.38 94 LYS B C 1
ATOM 2217 O O . LYS B 1 94 ? -2.127 23.484 -0.594 1 97.38 94 LYS B O 1
ATOM 2222 N N . ILE B 1 95 ? -2.059 25.641 0.002 1 96.19 95 ILE B N 1
ATOM 2223 C CA . ILE B 1 95 ? -3.484 25.75 0.292 1 96.19 95 ILE B CA 1
ATOM 2224 C C . ILE B 1 95 ? -4.203 26.391 -0.89 1 96.19 95 ILE B C 1
ATOM 2226 O O . ILE B 1 95 ? -4.012 27.578 -1.169 1 96.19 95 ILE B O 1
ATOM 2230 N N . LEU B 1 96 ? -4.992 25.625 -1.559 1 92.75 96 LEU B N 1
ATOM 2231 C CA . LEU B 1 96 ? -5.66 26.125 -2.754 1 92.75 96 LEU B CA 1
ATOM 2232 C C . LEU B 1 96 ? -6.949 26.859 -2.393 1 92.75 96 LEU B C 1
ATOM 2234 O O . LEU B 1 96 ? -7.293 27.859 -3.02 1 92.75 96 LEU B O 1
ATOM 2238 N N . ASP B 1 97 ? -7.629 26.344 -1.418 1 95.25 97 ASP B N 1
ATOM 2239 C CA . ASP B 1 97 ? -8.875 26.953 -0.939 1 95.25 97 ASP B CA 1
ATOM 2240 C C . ASP B 1 97 ? -8.688 27.562 0.448 1 95.25 97 ASP B C 1
ATOM 2242 O O . ASP B 1 97 ? -8.656 26.844 1.449 1 95.25 97 ASP B O 1
ATOM 2246 N N . PRO B 1 98 ? -8.672 28.875 0.521 1 94 98 PRO B N 1
ATOM 2247 C CA . PRO B 1 98 ? -8.43 29.531 1.813 1 94 98 PRO B CA 1
ATOM 2248 C C . PRO B 1 98 ? -9.531 29.234 2.832 1 94 98 PRO B C 1
ATOM 2250 O O . PRO B 1 98 ? -9.328 29.406 4.035 1 94 98 PRO B O 1
ATOM 2253 N N . THR B 1 99 ? -10.672 28.812 2.363 1 95.5 99 THR B N 1
ATOM 2254 C CA . THR B 1 99 ? -11.766 28.531 3.287 1 95.5 99 THR B CA 1
ATOM 2255 C C . THR B 1 99 ? -11.594 27.141 3.908 1 95.5 99 THR B C 1
ATOM 2257 O O . THR B 1 99 ? -12.258 26.812 4.887 1 95.5 99 THR B O 1
ATOM 2260 N N . GLN B 1 100 ? -10.711 26.359 3.367 1 96 100 GLN B N 1
ATOM 2261 C CA . GLN B 1 100 ? -10.359 25.047 3.902 1 96 100 GLN B CA 1
ATOM 2262 C C . GLN B 1 100 ? -8.852 24.922 4.117 1 96 100 GLN B C 1
ATOM 2264 O O . GLN B 1 100 ? -8.195 24.078 3.492 1 96 100 GLN B O 1
ATOM 2269 N N . PRO B 1 101 ? -8.336 25.625 5.059 1 97.31 101 PRO B N 1
ATOM 2270 C CA . PRO B 1 101 ? -6.883 25.688 5.215 1 97.31 101 PRO B CA 1
ATOM 2271 C C . PRO B 1 101 ? -6.285 24.359 5.684 1 97.31 101 PRO B C 1
ATOM 2273 O O . PRO B 1 101 ? -5.074 24.172 5.594 1 97.31 101 PRO B O 1
ATOM 2276 N N . ALA B 1 102 ? -7.148 23.5 6.16 1 98.56 102 ALA B N 1
ATOM 2277 C CA . ALA B 1 102 ? -6.656 22.219 6.66 1 98.56 102 ALA B CA 1
ATOM 2278 C C . ALA B 1 102 ? -6.48 21.219 5.52 1 98.56 102 ALA B C 1
ATOM 2280 O O . ALA B 1 102 ? -6.039 20.078 5.738 1 98.56 102 ALA B O 1
ATOM 2281 N N . VAL B 1 103 ? -6.852 21.562 4.309 1 98.12 103 VAL B N 1
ATOM 2282 C CA . VAL B 1 103 ? -6.652 20.734 3.123 1 98.12 103 VAL B CA 1
ATOM 2283 C C . VAL B 1 103 ? -5.523 21.312 2.275 1 98.12 103 VAL B C 1
ATOM 2285 O O . VAL B 1 103 ? -5.707 22.312 1.585 1 98.12 103 VAL B O 1
ATOM 2288 N N . LEU B 1 104 ? -4.453 20.656 2.34 1 98.25 104 LEU B N 1
ATOM 2289 C CA . LEU B 1 104 ? -3.328 21.047 1.5 1 98.25 104 LEU B CA 1
ATOM 2290 C C . LEU B 1 104 ? -3.264 20.203 0.241 1 98.25 104 LEU B C 1
ATOM 2292 O O . LEU B 1 104 ? -3.762 19.062 0.227 1 98.25 104 LEU B O 1
ATOM 2296 N N . SER B 1 105 ? -2.754 20.781 -0.826 1 97.69 105 SER B N 1
ATOM 2297 C CA . SER B 1 105 ? -2.406 20.078 -2.055 1 97.69 105 SER B CA 1
ATOM 2298 C C . SER B 1 105 ? -0.908 19.797 -2.127 1 97.69 105 SER B C 1
ATOM 2300 O O . SER B 1 105 ? -0.102 20.719 -2.203 1 97.69 105 SER B O 1
ATOM 2302 N N . VAL B 1 106 ? -0.589 18.531 -2.156 1 97.38 106 VAL B N 1
ATOM 2303 C CA . VAL B 1 106 ? 0.82 18.156 -2.068 1 97.38 106 VAL B CA 1
ATOM 2304 C C . VAL B 1 106 ? 1.285 17.578 -3.402 1 97.38 106 VAL B C 1
ATOM 2306 O O . VAL B 1 106 ? 0.58 16.766 -4.012 1 97.38 106 VAL B O 1
ATOM 2309 N N . SER B 1 107 ? 2.447 18 -3.832 1 94.88 107 SER B N 1
ATOM 2310 C CA . SER B 1 107 ? 3.055 17.531 -5.07 1 94.88 107 SER B CA 1
ATOM 2311 C C . SER B 1 107 ? 4.508 17.125 -4.852 1 94.88 107 SER B C 1
ATOM 2313 O O . SER B 1 107 ? 5.293 17.875 -4.281 1 94.88 107 SER B O 1
ATOM 2315 N N . PHE B 1 108 ? 4.809 15.938 -5.363 1 90.12 108 PHE B N 1
ATOM 2316 C CA . PHE B 1 108 ? 6.203 15.508 -5.297 1 90.12 108 PHE B CA 1
ATOM 2317 C C . PHE B 1 108 ? 6.832 15.484 -6.684 1 90.12 108 PHE B C 1
ATOM 2319 O O . PHE B 1 108 ? 8.055 15.555 -6.816 1 90.12 108 PHE B O 1
ATOM 2326 N N . PHE B 1 109 ? 6.051 15.375 -7.676 1 82.56 109 PHE B N 1
ATOM 2327 C CA . PHE B 1 109 ? 6.512 15.383 -9.062 1 82.56 109 PHE B CA 1
ATOM 2328 C C . PHE B 1 109 ? 5.574 16.203 -9.938 1 82.56 109 PHE B C 1
ATOM 2330 O O . PHE B 1 109 ? 4.352 16.078 -9.836 1 82.56 109 PHE B O 1
ATOM 2337 N N . ARG B 1 110 ? 6.117 16.938 -10.805 1 79.31 110 ARG B N 1
ATOM 2338 C CA . ARG B 1 110 ? 5.324 17.812 -11.641 1 79.31 110 ARG B CA 1
ATOM 2339 C C . ARG B 1 110 ? 4.43 17.031 -12.594 1 79.31 110 ARG B C 1
ATOM 2341 O O . ARG B 1 110 ? 3.357 17.5 -12.977 1 79.31 110 ARG B O 1
ATOM 2348 N N . ALA B 1 111 ? 4.875 15.852 -12.953 1 76.5 111 ALA B N 1
ATOM 2349 C CA . ALA B 1 111 ? 4.148 15.055 -13.938 1 76.5 111 ALA B CA 1
ATOM 2350 C C . ALA B 1 111 ? 3.008 14.281 -13.289 1 76.5 111 ALA B C 1
ATOM 2352 O O . ALA B 1 111 ? 2.184 13.68 -13.977 1 76.5 111 ALA B O 1
ATOM 2353 N N . LEU B 1 112 ? 2.895 14.32 -12.016 1 77.5 112 LEU B N 1
ATOM 2354 C CA . LEU B 1 112 ? 1.856 13.578 -11.305 1 77.5 112 LEU B CA 1
ATOM 2355 C C . LEU B 1 112 ? 0.859 14.523 -10.648 1 77.5 112 LEU B C 1
ATOM 2357 O O . LEU B 1 112 ? 1.224 15.625 -10.242 1 77.5 112 LEU B O 1
ATOM 2361 N N . PRO B 1 113 ? -0.361 14.016 -10.695 1 84.25 113 PRO B N 1
ATOM 2362 C CA . PRO B 1 113 ? -1.345 14.859 -10.016 1 84.25 113 PRO B CA 1
ATOM 2363 C C . PRO B 1 113 ? -1.016 15.078 -8.539 1 84.25 113 PRO B C 1
ATOM 2365 O O . PRO B 1 113 ? -0.421 14.203 -7.898 1 84.25 113 PRO B O 1
ATOM 2368 N N . ASP B 1 114 ? -1.495 16.266 -8.031 1 92.62 114 ASP B N 1
ATOM 2369 C CA . ASP B 1 114 ? -1.37 16.531 -6.602 1 92.62 114 ASP B CA 1
ATOM 2370 C C . ASP B 1 114 ? -2.24 15.586 -5.785 1 92.62 114 ASP B C 1
ATOM 2372 O O . ASP B 1 114 ? -3.201 15.016 -6.305 1 92.62 114 ASP B O 1
ATOM 2376 N N . SER B 1 115 ? -1.821 15.406 -4.574 1 93.38 115 SER B N 1
ATOM 2377 C CA . SER B 1 115 ? -2.611 14.617 -3.635 1 93.38 115 SER B CA 1
ATOM 2378 C C . SER B 1 115 ? -3.125 15.477 -2.484 1 93.38 115 SER B C 1
ATOM 2380 O O . SER B 1 115 ? -2.408 16.344 -1.983 1 93.38 115 SER B O 1
ATOM 2382 N N . PRO B 1 116 ? -4.379 15.195 -2.154 1 95.88 116 PRO B N 1
ATOM 2383 C CA . PRO B 1 116 ? -4.863 15.953 -0.993 1 95.88 116 PRO B CA 1
ATOM 2384 C C . PRO B 1 116 ? -4.211 15.5 0.313 1 95.88 116 PRO B C 1
ATOM 2386 O O . PRO B 1 116 ? -3.965 14.305 0.506 1 95.88 116 PRO B O 1
ATOM 2389 N N . TYR B 1 117 ? -3.854 16.469 1.062 1 98.25 117 TYR B N 1
ATOM 2390 C CA . TYR B 1 117 ? -3.361 16.312 2.428 1 98.25 117 TYR B CA 1
ATOM 2391 C C . TYR B 1 117 ? -4.301 16.984 3.424 1 98.25 117 TYR B C 1
ATOM 2393 O O . TYR B 1 117 ? -4.281 18.203 3.584 1 98.25 117 TYR B O 1
ATOM 2401 N N . MET B 1 118 ? -5.047 16.125 4.117 1 98.62 118 MET B N 1
ATOM 2402 C CA . MET B 1 118 ? -6.074 16.641 5.016 1 98.62 118 MET B CA 1
ATOM 2403 C C . MET B 1 118 ? -5.652 16.484 6.473 1 98.62 118 MET B C 1
ATOM 2405 O O . MET B 1 118 ? -5.48 15.367 6.957 1 98.62 118 MET B O 1
ATOM 2409 N N . VAL B 1 119 ? -5.469 17.594 7.113 1 98.88 119 VAL B N 1
ATOM 2410 C CA . VAL B 1 119 ? -5.207 17.547 8.547 1 98.88 119 VAL B CA 1
ATOM 2411 C C . VAL B 1 119 ? -6.527 17.406 9.305 1 98.88 119 VAL B C 1
ATOM 2413 O O . VAL B 1 119 ? -7.305 18.359 9.375 1 98.88 119 VAL B O 1
ATOM 2416 N N . LEU B 1 120 ? -6.711 16.281 9.945 1 98.75 120 LEU B N 1
ATOM 2417 C CA . LEU B 1 120 ? -7.98 15.992 10.609 1 98.75 120 LEU B CA 1
ATOM 2418 C C . LEU B 1 120 ? -7.98 16.531 12.039 1 98.75 120 LEU B C 1
ATOM 2420 O O . LEU B 1 120 ? -9.016 17 12.531 1 98.75 120 LEU B O 1
ATOM 2424 N N . SER B 1 121 ? -6.863 16.359 12.688 1 98.75 121 SER B N 1
ATOM 2425 C CA . SER B 1 121 ? -6.699 16.797 14.07 1 98.75 121 SER B CA 1
ATOM 2426 C C . SER B 1 121 ? -5.227 17.016 14.414 1 98.75 121 SER B C 1
ATOM 2428 O O . SER B 1 121 ? -4.371 16.219 14.031 1 98.75 121 SER B O 1
ATOM 2430 N N . THR B 1 122 ? -4.98 18.141 15.102 1 98.88 122 THR B N 1
ATOM 2431 C CA . THR B 1 122 ? -3.629 18.391 15.586 1 98.88 122 THR B CA 1
ATOM 2432 C C . THR B 1 122 ? -3.658 19.359 16.766 1 98.88 122 THR B C 1
ATOM 2434 O O . THR B 1 122 ? -4.504 20.266 16.828 1 98.88 122 THR B O 1
ATOM 2437 N N . ASP B 1 123 ? -2.74 19.156 17.688 1 98.56 123 ASP B N 1
ATOM 2438 C CA . ASP B 1 123 ? -2.512 20.172 18.719 1 98.56 123 ASP B CA 1
ATOM 2439 C C . ASP B 1 123 ? -1.222 20.938 18.453 1 98.56 123 ASP B C 1
ATOM 2441 O O . ASP B 1 123 ? -0.742 21.672 19.312 1 98.56 123 ASP B O 1
ATOM 2445 N N . TYR B 1 124 ? -0.538 20.672 17.312 1 98.69 124 TYR B N 1
ATOM 2446 C CA . TYR B 1 124 ? 0.648 21.344 16.766 1 98.69 124 TYR B CA 1
ATOM 2447 C C . TYR B 1 124 ? 1.892 20.953 17.562 1 98.69 124 TYR B C 1
ATOM 2449 O O . TYR B 1 124 ? 3.01 21.016 17.047 1 98.69 124 TYR B O 1
ATOM 2457 N N . THR B 1 125 ? 1.701 20.438 18.766 1 98.44 125 THR B N 1
ATOM 2458 C CA . THR B 1 125 ? 2.875 20.281 19.609 1 98.44 125 THR B CA 1
ATOM 2459 C C . THR B 1 125 ? 3.135 18.812 19.906 1 98.44 125 THR B C 1
ATOM 2461 O O . THR B 1 125 ? 4.25 18.422 20.266 1 98.44 125 THR B O 1
ATOM 2464 N N . SER B 1 126 ? 2.102 18.062 19.75 1 98.62 126 SER B N 1
ATOM 2465 C CA . SER B 1 126 ? 2.312 16.656 20.125 1 98.62 126 SER B CA 1
ATOM 2466 C C . SER B 1 126 ? 1.931 15.719 18.984 1 98.62 126 SER B C 1
ATOM 2468 O O . SER B 1 126 ? 2.684 14.805 18.641 1 98.62 126 SER B O 1
ATOM 2470 N N . TYR B 1 127 ? 0.784 15.945 18.406 1 98.94 127 TYR B N 1
ATOM 2471 C CA . TYR B 1 127 ? 0.334 14.969 17.422 1 98.94 127 TYR B CA 1
ATOM 2472 C C . TYR B 1 127 ? -0.299 15.656 16.219 1 98.94 127 TYR B C 1
ATOM 2474 O O . TYR B 1 127 ? -0.694 16.812 16.297 1 98.94 127 TYR B O 1
ATOM 2482 N N . SER B 1 128 ? -0.36 14.977 15.125 1 98.94 128 SER B N 1
ATOM 2483 C CA . SER B 1 128 ? -1.175 15.305 13.961 1 98.94 128 SER B CA 1
ATOM 2484 C C . SER B 1 128 ? -1.773 14.055 13.328 1 98.94 128 SER B C 1
ATOM 2486 O O . SER B 1 128 ? -1.096 13.031 13.203 1 98.94 128 SER B O 1
ATOM 2488 N N . LEU B 1 129 ? -3.064 14.062 13.047 1 98.94 129 LEU B N 1
ATOM 2489 C CA . LEU B 1 129 ? -3.752 13.039 12.273 1 98.94 129 LEU B CA 1
ATOM 2490 C C . LEU B 1 129 ? -4.008 13.523 10.844 1 98.94 129 LEU B C 1
ATOM 2492 O O . LEU B 1 129 ? -4.672 14.547 10.641 1 98.94 129 LEU B O 1
ATOM 2496 N N . VAL B 1 130 ? -3.434 12.75 9.922 1 98.88 130 VAL B N 1
ATOM 2497 C CA . VAL B 1 130 ? -3.506 13.164 8.531 1 98.88 130 VAL B CA 1
ATOM 2498 C C . VAL B 1 130 ? -4.199 12.086 7.703 1 98.88 130 VAL B C 1
ATOM 2500 O O . VAL B 1 130 ? -4.008 10.891 7.949 1 98.88 130 VAL B O 1
ATOM 2503 N N . TYR B 1 131 ? -4.992 12.492 6.777 1 98.19 131 TYR B N 1
ATOM 2504 C CA . TYR B 1 131 ? -5.691 11.602 5.863 1 98.19 131 TYR B CA 1
ATOM 2505 C C . TYR B 1 131 ? -5.578 12.094 4.426 1 98.19 131 TYR B C 1
ATOM 2507 O O . TYR B 1 131 ? -5.492 13.305 4.184 1 98.19 131 TYR B O 1
ATOM 2515 N N . SER B 1 132 ? -5.426 11.219 3.492 1 96.31 132 SER B N 1
ATOM 2516 C CA . SER B 1 132 ? -5.445 11.469 2.055 1 96.31 132 SER B CA 1
ATOM 2517 C C . SER B 1 132 ? -6.289 10.43 1.328 1 96.31 132 SER B C 1
ATOM 2519 O O . SER B 1 132 ? -6.195 9.234 1.616 1 96.31 132 SER B O 1
ATOM 2521 N N . CYS B 1 133 ? -7.141 10.898 0.417 1 93.81 133 CYS B N 1
ATOM 2522 C CA . CYS B 1 133 ? -7.996 9.961 -0.308 1 93.81 133 CYS B CA 1
ATOM 2523 C C . CYS B 1 133 ? -8.258 10.453 -1.728 1 93.81 133 CYS B C 1
ATOM 2525 O O . CYS B 1 133 ? -8.5 11.641 -1.943 1 93.81 133 CYS B O 1
ATOM 2527 N N . SER B 1 134 ? -8.133 9.586 -2.66 1 88.44 134 SER B N 1
ATOM 2528 C CA . SER B 1 134 ? -8.422 9.883 -4.059 1 88.44 134 SER B CA 1
ATOM 2529 C C . SER B 1 134 ? -9.305 8.805 -4.68 1 88.44 134 SER B C 1
ATOM 2531 O O . SER B 1 134 ? -9.047 7.613 -4.52 1 88.44 134 SER B O 1
ATOM 2533 N N . ASP B 1 135 ? -10.273 9.289 -5.402 1 83.62 135 ASP B N 1
ATOM 2534 C CA . ASP B 1 135 ? -11.148 8.375 -6.133 1 83.62 135 ASP B CA 1
ATOM 2535 C C . ASP B 1 135 ? -10.578 8.055 -7.512 1 83.62 135 ASP B C 1
ATOM 2537 O O . ASP B 1 135 ? -10.039 8.938 -8.188 1 83.62 135 ASP B O 1
ATOM 2541 N N . TYR B 1 136 ? -10.758 6.805 -7.836 1 74.94 136 TYR B N 1
ATOM 2542 C CA . TYR B 1 136 ? -10.273 6.41 -9.156 1 74.94 136 TYR B CA 1
ATOM 2543 C C . TYR B 1 136 ? -11.398 5.832 -10 1 74.94 136 TYR B C 1
ATOM 2545 O O . TYR B 1 136 ? -11.977 4.797 -9.656 1 74.94 136 TYR B O 1
ATOM 2553 N N . LEU B 1 137 ? -11.727 6.445 -11.188 1 70.81 137 LEU B N 1
ATOM 2554 C CA . LEU B 1 137 ? -12.672 6.066 -12.227 1 70.81 137 LEU B CA 1
ATOM 2555 C C . LEU B 1 137 ? -14.016 5.676 -11.625 1 70.81 137 LEU B C 1
ATOM 2557 O O . LEU B 1 137 ? -14.727 4.832 -12.172 1 70.81 137 LEU B O 1
ATOM 2561 N N . GLY B 1 138 ? -14.312 6.227 -10.508 1 67.25 138 GLY B N 1
ATOM 2562 C CA . GLY B 1 138 ? -15.586 5.91 -9.875 1 67.25 138 GLY B CA 1
ATOM 2563 C C . GLY B 1 138 ? -15.672 4.477 -9.391 1 67.25 138 GLY B C 1
ATOM 2564 O O . GLY B 1 138 ? -16.75 4 -9.031 1 67.25 138 GLY B O 1
ATOM 2565 N N . LEU B 1 139 ? -14.594 3.793 -9.406 1 66.38 139 LEU B N 1
ATOM 2566 C CA . LEU B 1 139 ? -14.609 2.361 -9.133 1 66.38 139 LEU B CA 1
ATOM 2567 C C . LEU B 1 139 ? -14.078 2.072 -7.73 1 66.38 139 LEU B C 1
ATOM 2569 O O . LEU B 1 139 ? -14.586 1.183 -7.043 1 66.38 139 LEU B O 1
ATOM 2573 N N . PHE B 1 140 ? -13.023 2.799 -7.332 1 71.81 140 PHE B N 1
ATOM 2574 C CA . PHE B 1 140 ? -12.414 2.592 -6.027 1 71.81 140 PHE B CA 1
ATOM 2575 C C . PHE B 1 140 ? -11.672 3.842 -5.57 1 71.81 140 PHE B C 1
ATOM 2577 O O . PHE B 1 140 ? -11.57 4.82 -6.316 1 71.81 140 PHE B O 1
ATOM 2584 N N . HIS B 1 141 ? -11.352 3.854 -4.289 1 82.81 141 HIS B N 1
ATOM 2585 C CA . HIS B 1 141 ? -10.531 4.945 -3.781 1 82.81 141 HIS B CA 1
ATOM 2586 C C . HIS B 1 141 ? -9.258 4.418 -3.127 1 82.81 141 HIS B C 1
ATOM 2588 O O . HIS B 1 141 ? -9.203 3.254 -2.719 1 82.81 141 HIS B O 1
ATOM 2594 N N . ILE B 1 142 ? -8.32 5.258 -3.221 1 85.19 142 ILE B N 1
ATOM 2595 C CA . ILE B 1 142 ? -7.066 4.973 -2.531 1 85.19 142 ILE B CA 1
ATOM 2596 C C . ILE B 1 142 ? -6.879 5.949 -1.374 1 85.19 142 ILE B C 1
ATOM 2598 O O . ILE B 1 142 ? -6.949 7.168 -1.564 1 85.19 142 ILE B O 1
ATOM 2602 N N . ASP B 1 143 ? -6.68 5.309 -0.214 1 92.5 143 ASP B N 1
ATOM 2603 C CA . ASP B 1 143 ? -6.527 6.191 0.939 1 92.5 143 ASP B CA 1
ATOM 2604 C C . ASP B 1 143 ? -5.203 5.934 1.657 1 92.5 143 ASP B C 1
ATOM 2606 O O . ASP B 1 143 ? -4.633 4.848 1.548 1 92.5 143 ASP B O 1
ATOM 2610 N N . PHE B 1 144 ? -4.738 6.984 2.291 1 95.5 144 PHE B N 1
ATOM 2611 C CA . PHE B 1 144 ? -3.617 7 3.223 1 95.5 144 PHE B CA 1
ATOM 2612 C C . PHE B 1 144 ? -4.004 7.684 4.527 1 95.5 144 PHE B C 1
ATOM 2614 O O . PHE B 1 144 ? -4.883 8.547 4.543 1 95.5 144 PHE B O 1
ATOM 2621 N N . ALA B 1 145 ? -3.369 7.246 5.484 1 97.69 145 ALA B N 1
ATOM 2622 C CA . ALA B 1 145 ? -3.498 7.895 6.785 1 97.69 145 ALA B CA 1
ATOM 2623 C C . ALA B 1 145 ? -2.191 7.82 7.57 1 97.69 145 ALA B C 1
ATOM 2625 O O . ALA B 1 145 ? -1.473 6.82 7.492 1 97.69 145 ALA B O 1
ATOM 2626 N N . TRP B 1 146 ? -1.98 8.914 8.289 1 98.75 146 TRP B N 1
ATOM 2627 C CA . TRP B 1 146 ? -0.778 8.977 9.109 1 98.75 146 TRP B CA 1
ATOM 2628 C C . TRP B 1 146 ? -1.101 9.516 10.5 1 98.75 146 TRP B C 1
ATOM 2630 O O . TRP B 1 146 ? -1.788 10.531 10.633 1 98.75 146 TRP B O 1
ATOM 2640 N N . ILE B 1 147 ? -0.618 8.812 11.445 1 98.94 147 ILE B N 1
ATOM 2641 C CA . ILE B 1 147 ? -0.497 9.375 12.789 1 98.94 147 ILE B CA 1
ATOM 2642 C C . ILE B 1 147 ? 0.934 9.852 13.023 1 98.94 147 ILE B C 1
ATOM 2644 O O . ILE B 1 147 ? 1.875 9.055 12.992 1 98.94 147 ILE B O 1
ATOM 2648 N N . LEU B 1 148 ? 1.019 11.125 13.258 1 98.94 148 LEU B N 1
ATOM 2649 C CA . LEU B 1 148 ? 2.324 11.766 13.367 1 98.94 148 LEU B CA 1
ATOM 2650 C C . LEU B 1 148 ? 2.529 12.344 14.766 1 98.94 148 LEU B C 1
ATOM 2652 O O . LEU B 1 148 ? 1.559 12.641 15.469 1 98.94 148 LEU B O 1
ATOM 2656 N N . SER B 1 149 ? 3.814 12.5 15.102 1 98.94 149 SER B N 1
ATOM 2657 C CA . SER B 1 149 ? 4.18 13.047 16.406 1 98.94 149 SER B CA 1
ATOM 2658 C C . SER B 1 149 ? 5.383 13.977 16.297 1 98.94 149 SER B C 1
ATOM 2660 O O . SER B 1 149 ? 6.191 13.852 15.383 1 98.94 149 SER B O 1
ATOM 2662 N N . ARG B 1 150 ? 5.473 14.891 17.234 1 98.81 150 ARG B N 1
ATOM 2663 C CA . ARG B 1 150 ? 6.637 15.766 17.312 1 98.81 150 ARG B CA 1
ATOM 2664 C C . ARG B 1 150 ? 7.844 15.031 17.875 1 98.81 150 ARG B C 1
ATOM 2666 O O . ARG B 1 150 ? 8.977 15.508 17.766 1 98.81 150 ARG B O 1
ATOM 2673 N N . THR B 1 151 ? 7.586 13.93 18.531 1 98.5 151 THR B N 1
ATOM 2674 C CA . THR B 1 151 ? 8.641 13.047 19.031 1 98.5 151 THR B CA 1
ATOM 2675 C C . THR B 1 151 ? 8.516 11.656 18.422 1 98.5 151 THR B C 1
ATOM 2677 O O . THR B 1 151 ? 7.504 11.328 17.812 1 98.5 151 THR B O 1
ATOM 2680 N N . ARG B 1 152 ? 9.5 10.867 18.641 1 98.25 152 ARG B N 1
ATOM 2681 C CA . ARG B 1 152 ? 9.523 9.555 18 1 98.25 152 ARG B CA 1
ATOM 2682 C C . ARG B 1 152 ? 8.617 8.57 18.734 1 98.25 152 ARG B C 1
ATOM 2684 O O . ARG B 1 152 ? 8.484 7.414 18.328 1 98.25 152 ARG B O 1
ATOM 2691 N N . GLN B 1 153 ? 8.039 9.07 19.766 1 98 153 GLN B N 1
ATOM 2692 C CA . GLN B 1 153 ? 7.035 8.305 20.5 1 98 153 GLN B CA 1
ATOM 2693 C C . GLN B 1 153 ? 5.793 9.141 20.781 1 98 153 GLN B C 1
ATOM 2695 O O . GLN B 1 153 ? 5.883 10.359 20.953 1 98 153 GLN B O 1
ATOM 2700 N N . LEU B 1 154 ? 4.68 8.477 20.781 1 98.56 154 LEU B N 1
ATOM 2701 C CA . LEU B 1 154 ? 3.402 9.078 21.156 1 98.56 154 LEU B CA 1
ATOM 2702 C C . LEU B 1 154 ? 2.67 8.211 22.172 1 98.56 154 LEU B C 1
ATOM 2704 O O . LEU B 1 154 ? 2.65 6.984 22.047 1 98.56 154 LEU B O 1
ATOM 2708 N N . ASN B 1 155 ? 2.158 8.82 23.156 1 98.06 155 ASN B N 1
ATOM 2709 C CA . ASN B 1 155 ? 1.5 8.039 24.188 1 98.06 155 ASN B CA 1
ATOM 2710 C C . ASN B 1 155 ? 0.333 7.227 23.641 1 98.06 155 ASN B C 1
ATOM 2712 O O . ASN B 1 155 ? -0.377 7.688 22.75 1 98.06 155 ASN B O 1
ATOM 2716 N N . SER B 1 156 ? 0.056 6.086 24.25 1 98 156 SER B N 1
ATOM 2717 C CA . SER B 1 156 ? -0.913 5.129 23.734 1 98 156 SER B CA 1
ATOM 2718 C C . SER B 1 156 ? -2.332 5.68 23.812 1 98 156 SER B C 1
ATOM 2720 O O . SER B 1 156 ? -3.172 5.371 22.969 1 98 156 SER B O 1
ATOM 2722 N N . ALA B 1 157 ? -2.6 6.48 24.812 1 98.5 157 ALA B N 1
ATOM 2723 C CA . ALA B 1 157 ? -3.932 7.062 24.922 1 98.5 157 ALA B CA 1
ATOM 2724 C C . ALA B 1 157 ? -4.242 7.977 23.75 1 98.5 157 ALA B C 1
ATOM 2726 O O . ALA B 1 157 ? -5.34 7.93 23.188 1 98.5 157 ALA B O 1
ATOM 2727 N N . THR B 1 158 ? -3.275 8.805 23.406 1 98.75 158 THR B N 1
ATOM 2728 C CA . THR B 1 158 ? -3.441 9.703 22.266 1 98.75 158 THR B CA 1
ATOM 2729 C C . THR B 1 158 ? -3.576 8.906 20.984 1 98.75 158 THR B C 1
ATOM 2731 O O . THR B 1 158 ? -4.445 9.195 20.156 1 98.75 158 THR B O 1
ATOM 2734 N N . VAL B 1 159 ? -2.75 7.887 20.797 1 98.81 159 VAL B N 1
ATOM 2735 C CA . VAL B 1 159 ? -2.826 7.035 19.609 1 98.81 159 VAL B CA 1
ATOM 2736 C C . VAL B 1 159 ? -4.223 6.426 19.5 1 98.81 159 VAL B C 1
ATOM 2738 O O . VAL B 1 159 ? -4.824 6.43 18.422 1 98.81 159 VAL B O 1
ATOM 2741 N N . SER B 1 160 ? -4.715 5.926 20.625 1 98.56 160 SER B N 1
ATOM 2742 C CA . SER B 1 160 ? -6.035 5.309 20.641 1 98.56 160 SER B CA 1
ATOM 2743 C C . SER B 1 160 ? -7.117 6.309 20.234 1 98.56 160 SER B C 1
ATOM 2745 O O . SER B 1 160 ? -8.023 5.973 19.469 1 98.56 160 SER B O 1
ATOM 2747 N N . GLN B 1 161 ? -7.023 7.488 20.734 1 98.62 161 GLN B N 1
ATOM 2748 C CA . GLN B 1 161 ? -7.984 8.531 20.391 1 98.62 161 GLN B CA 1
ATOM 2749 C C . GLN B 1 161 ? -7.957 8.828 18.891 1 98.62 161 GLN B C 1
ATOM 2751 O O . GLN B 1 161 ? -9.008 9.008 18.281 1 98.62 161 GLN B O 1
ATOM 2756 N N . LEU B 1 162 ? -6.812 8.922 18.344 1 98.81 162 LEU B N 1
ATOM 2757 C CA . LEU B 1 162 ? -6.672 9.227 16.922 1 98.81 162 LEU B CA 1
ATOM 2758 C C . LEU B 1 162 ? -7.176 8.062 16.062 1 98.81 162 LEU B C 1
ATOM 2760 O O . LEU B 1 162 ? -7.801 8.281 15.023 1 98.81 162 LEU B O 1
ATOM 2764 N N . ARG B 1 163 ? -6.918 6.832 16.484 1 98.44 163 ARG B N 1
ATOM 2765 C CA . ARG B 1 163 ? -7.473 5.656 15.812 1 98.44 163 ARG B CA 1
ATOM 2766 C C . ARG B 1 163 ? -9 5.688 15.836 1 98.44 163 ARG B C 1
ATOM 2768 O O . ARG B 1 163 ? -9.641 5.328 14.844 1 98.44 163 ARG B O 1
ATOM 2775 N N . ASP B 1 164 ? -9.57 6.121 16.938 1 98.19 164 ASP B N 1
ATOM 2776 C CA . ASP B 1 164 ? -11.023 6.227 17.062 1 98.19 164 ASP B CA 1
ATOM 2777 C C . ASP B 1 164 ? -11.578 7.223 16.047 1 98.19 164 ASP B C 1
ATOM 2779 O O . ASP B 1 164 ? -12.648 6.996 15.469 1 98.19 164 ASP B O 1
ATOM 2783 N N . LYS B 1 165 ? -10.922 8.289 15.859 1 98.12 165 LYS B N 1
ATOM 2784 C CA . LYS B 1 165 ? -11.352 9.281 14.883 1 98.12 165 LYS B CA 1
ATOM 2785 C C . LYS B 1 165 ? -11.359 8.695 13.477 1 98.12 165 LYS B C 1
ATOM 2787 O O . LYS B 1 165 ? -12.281 8.945 12.695 1 98.12 165 LYS B O 1
ATOM 2792 N N . LEU B 1 166 ? -10.367 7.914 13.156 1 97.12 166 LEU B N 1
ATOM 2793 C CA . LEU B 1 166 ? -10.32 7.238 11.867 1 97.12 166 LEU B CA 1
ATOM 2794 C C . LEU B 1 166 ? -11.477 6.242 11.734 1 97.12 166 LEU B C 1
ATOM 2796 O O . LEU B 1 166 ? -12.125 6.176 10.695 1 97.12 166 LEU B O 1
ATOM 2800 N N . THR B 1 167 ? -11.703 5.508 12.781 1 95 167 THR B N 1
ATOM 2801 C CA . THR B 1 167 ? -12.789 4.535 12.781 1 95 167 THR B CA 1
ATOM 2802 C C . THR B 1 167 ? -14.133 5.227 12.539 1 95 167 THR B C 1
ATOM 2804 O O . THR B 1 167 ? -14.953 4.734 11.766 1 95 167 THR B O 1
ATOM 2807 N N . ALA B 1 168 ? -14.297 6.367 13.141 1 94.81 168 ALA B N 1
ATOM 2808 C CA . ALA B 1 168 ? -15.547 7.109 13.039 1 94.81 168 ALA B CA 1
ATOM 2809 C C . ALA B 1 168 ? -15.82 7.543 11.602 1 94.81 168 ALA B C 1
ATOM 2811 O O . ALA B 1 168 ? -16.969 7.723 11.203 1 94.81 168 ALA B O 1
ATOM 2812 N N . MET B 1 169 ? -14.82 7.625 10.859 1 92.75 169 MET B N 1
ATOM 2813 C CA . MET B 1 169 ? -15.031 8.055 9.477 1 92.75 169 MET B CA 1
ATOM 2814 C C . MET B 1 169 ? -15.008 6.859 8.531 1 92.75 169 MET B C 1
ATOM 2816 O O . MET B 1 169 ? -14.961 7.031 7.312 1 92.75 169 MET B O 1
ATOM 2820 N N . GLY B 1 170 ? -14.836 5.707 9.078 1 88.75 170 GLY B N 1
ATOM 2821 C CA . GLY B 1 170 ? -15.016 4.508 8.273 1 88.75 170 GLY B CA 1
ATOM 2822 C C . GLY B 1 170 ? -13.703 3.857 7.879 1 88.75 170 GLY B C 1
ATOM 2823 O O . GLY B 1 170 ? -13.68 2.93 7.066 1 88.75 170 GLY B O 1
ATOM 2824 N N . VAL B 1 171 ? -12.641 4.328 8.422 1 90.56 171 VAL B N 1
ATOM 2825 C CA . VAL B 1 171 ? -11.336 3.729 8.141 1 90.56 171 VAL B CA 1
ATOM 2826 C C . VAL B 1 171 ? -11.148 2.479 9 1 90.56 171 VAL B C 1
ATOM 2828 O O . VAL B 1 171 ? -11.453 2.49 10.195 1 90.56 171 VAL B O 1
ATOM 2831 N N . ASP B 1 172 ? -10.727 1.457 8.391 1 89.12 172 ASP B N 1
ATOM 2832 C CA . ASP B 1 172 ? -10.414 0.243 9.133 1 89.12 172 ASP B CA 1
ATOM 2833 C C . ASP B 1 172 ? -9.047 0.352 9.805 1 89.12 172 ASP B C 1
ATOM 2835 O O . ASP B 1 172 ? -8.023 0.071 9.188 1 89.12 172 ASP B O 1
ATOM 2839 N N . VAL B 1 173 ? -9.047 0.557 11.047 1 94 173 VAL B N 1
ATOM 2840 C CA . VAL B 1 173 ? -7.812 0.881 11.758 1 94 173 VAL B CA 1
ATOM 2841 C C . VAL B 1 173 ? -6.992 -0.388 11.977 1 94 173 VAL B C 1
ATOM 2843 O O . VAL B 1 173 ? -5.824 -0.32 12.367 1 94 173 VAL B O 1
ATOM 2846 N N . LYS B 1 174 ? -7.516 -1.559 11.75 1 90.19 174 LYS B N 1
ATOM 2847 C CA . LYS B 1 174 ? -6.727 -2.783 11.805 1 90.19 174 LYS B CA 1
ATOM 2848 C C . LYS B 1 174 ? -5.629 -2.779 10.742 1 90.19 174 LYS B C 1
ATOM 2850 O O . LYS B 1 174 ? -4.648 -3.518 10.852 1 90.19 174 LYS B O 1
ATOM 2855 N N . ARG B 1 175 ? -5.809 -1.955 9.789 1 92.69 175 ARG B N 1
ATOM 2856 C CA . ARG B 1 175 ? -4.844 -1.896 8.688 1 92.69 175 ARG B CA 1
ATOM 2857 C C . ARG B 1 175 ? -3.672 -0.986 9.039 1 92.69 175 ARG B C 1
ATOM 2859 O O . ARG B 1 175 ? -2.668 -0.957 8.328 1 92.69 175 ARG B O 1
ATOM 2866 N N . LEU B 1 176 ? -3.787 -0.256 10.102 1 95.56 176 LEU B N 1
ATOM 2867 C CA . LEU B 1 176 ? -2.676 0.599 10.508 1 95.56 176 LEU B CA 1
ATOM 2868 C C . LEU B 1 176 ? -1.497 -0.235 11 1 95.56 176 LEU B C 1
ATOM 2870 O O . LEU B 1 176 ? -1.683 -1.21 11.727 1 95.56 176 LEU B O 1
ATOM 2874 N N . SER B 1 177 ? -0.357 0.17 10.547 1 95.31 177 SER B N 1
ATOM 2875 C CA . SER B 1 177 ? 0.864 -0.451 11.047 1 95.31 177 SER B CA 1
ATOM 2876 C C . SER B 1 177 ? 1.729 0.558 11.797 1 95.31 177 SER B C 1
ATOM 2878 O O . SER B 1 177 ? 1.723 1.748 11.477 1 95.31 177 SER B O 1
ATOM 2880 N N . VAL B 1 178 ? 2.432 0.064 12.727 1 96.69 178 VAL B N 1
ATOM 2881 C CA . VAL B 1 178 ? 3.348 0.896 13.5 1 96.69 178 VAL B CA 1
ATOM 2882 C C . VAL B 1 178 ? 4.629 1.131 12.703 1 96.69 178 VAL B C 1
ATOM 2884 O O . VAL B 1 178 ? 5.16 0.208 12.086 1 96.69 178 VAL B O 1
ATOM 2887 N N . THR B 1 179 ? 5.055 2.365 12.609 1 97.5 179 THR B N 1
ATOM 2888 C CA . THR B 1 179 ? 6.348 2.695 12.016 1 97.5 179 THR B CA 1
ATOM 2889 C C . THR B 1 179 ? 7.453 2.646 13.062 1 97.5 179 THR B C 1
ATOM 2891 O O . THR B 1 179 ? 7.348 3.287 14.117 1 97.5 179 THR B O 1
ATOM 2894 N N . ASP B 1 180 ? 8.508 1.938 12.773 1 97.19 180 ASP B N 1
ATOM 2895 C CA . ASP B 1 180 ? 9.609 1.805 13.727 1 97.19 180 ASP B CA 1
ATOM 2896 C C . ASP B 1 180 ? 10.383 3.113 13.859 1 97.19 180 ASP B C 1
ATOM 2898 O O . ASP B 1 180 ? 10.922 3.623 12.875 1 97.19 180 ASP B O 1
ATOM 2902 N N . GLN B 1 181 ? 10.406 3.639 15.008 1 98.12 181 GLN B N 1
ATOM 2903 C CA . GLN B 1 181 ? 11.117 4.879 15.305 1 98.12 181 GLN B CA 1
ATOM 2904 C C . GLN B 1 181 ? 12.227 4.648 16.328 1 98.12 181 GLN B C 1
ATOM 2906 O O . GLN B 1 181 ? 12.641 5.582 17.016 1 98.12 181 GLN B O 1
ATOM 2911 N N . THR B 1 182 ? 12.672 3.402 16.359 1 96.38 182 THR B N 1
ATOM 2912 C CA . THR B 1 182 ? 13.789 3.1 17.234 1 96.38 182 THR B CA 1
ATOM 2913 C C . THR B 1 182 ? 15.102 3.098 16.453 1 96.38 182 THR B C 1
ATOM 2915 O O . THR B 1 182 ? 15.109 2.883 15.242 1 96.38 182 THR B O 1
ATOM 2918 N N . ASP B 1 183 ? 16.25 3.365 17.141 1 94.81 183 ASP B N 1
ATOM 2919 C CA . ASP B 1 183 ? 17.594 3.344 16.547 1 94.81 183 ASP B CA 1
ATOM 2920 C C . ASP B 1 183 ? 17.672 4.258 15.328 1 94.81 183 ASP B C 1
ATOM 2922 O O . ASP B 1 183 ? 18.141 3.84 14.273 1 94.81 183 ASP B O 1
ATOM 2926 N N . CYS B 1 184 ? 17.172 5.469 15.516 1 97.44 184 CYS B N 1
ATOM 2927 C CA . CYS B 1 184 ? 17.109 6.418 14.406 1 97.44 184 CYS B CA 1
ATOM 2928 C C . CYS B 1 184 ? 18.234 7.438 14.508 1 97.44 184 CYS B C 1
ATOM 2930 O O . CYS B 1 184 ? 18.109 8.562 14.016 1 97.44 184 CYS B O 1
ATOM 2932 N N . GLY B 1 185 ? 19.297 7.168 15.133 1 94.88 185 GLY B N 1
ATOM 2933 C CA . GLY B 1 185 ? 20.438 8.07 15.297 1 94.88 185 GLY B CA 1
ATOM 2934 C C . GLY B 1 185 ? 20.984 8.586 13.984 1 94.88 185 GLY B C 1
ATOM 2935 O O . GLY B 1 185 ? 21.375 9.75 13.883 1 94.88 185 GLY B O 1
ATOM 2936 N N . ALA B 1 186 ? 20.969 7.75 12.969 1 92.69 186 ALA B N 1
ATOM 2937 C CA . ALA B 1 186 ? 21.5 8.109 11.656 1 92.69 186 ALA B CA 1
ATOM 2938 C C . ALA B 1 186 ? 20.688 9.25 11.031 1 92.69 186 ALA B C 1
ATOM 2940 O O . ALA B 1 186 ? 21.188 9.953 10.148 1 92.69 186 ALA B O 1
ATOM 2941 N N . MET B 1 187 ? 19.469 9.391 11.461 1 93.75 187 MET B N 1
ATOM 2942 C CA . MET B 1 187 ? 18.562 10.367 10.867 1 93.75 187 MET B CA 1
ATOM 2943 C C . MET B 1 187 ? 18.859 11.773 11.391 1 93.75 187 MET B C 1
ATOM 2945 O O . MET B 1 187 ? 18.406 12.758 10.812 1 93.75 187 MET B O 1
ATOM 2949 N N . VAL B 1 188 ? 19.297 11.961 12.562 1 80.31 188 VAL B N 1
ATOM 2950 C CA . VAL B 1 188 ? 19.547 13.25 13.195 1 80.31 188 VAL B CA 1
ATOM 2951 C C . VAL B 1 188 ? 20.656 13.992 12.453 1 80.31 188 VAL B C 1
ATOM 2953 O O . VAL B 1 188 ? 20.641 15.219 12.344 1 80.31 188 VAL B O 1
ATOM 2956 N N . SER B 1 189 ? 21.594 13.312 11.93 1 60.31 189 SER B N 1
ATOM 2957 C CA . SER B 1 189 ? 22.734 13.906 11.242 1 60.31 189 SER B CA 1
ATOM 2958 C C . SER B 1 189 ? 22.375 14.297 9.812 1 60.31 189 SER B C 1
ATOM 2960 O O . SER B 1 189 ? 23.109 15.023 9.156 1 60.31 189 SER B O 1
ATOM 2962 N N . ALA B 1 190 ? 21.297 13.953 9.492 1 51.12 190 ALA B N 1
ATOM 2963 C CA . ALA B 1 190 ? 20.922 14.219 8.109 1 51.12 190 ALA B CA 1
ATOM 2964 C C . ALA B 1 190 ? 20.047 15.461 8.016 1 51.12 190 ALA B C 1
ATOM 2966 O O . ALA B 1 190 ? 19.281 15.766 8.93 1 51.12 190 ALA B O 1
#

Solvent-accessible surface area (backbone atoms only — not comparable to full-atom values): 21531 Å² total; per-residue (Å²): 138,87,75,80,74,69,80,76,77,77,74,77,78,68,84,66,76,76,76,59,49,56,70,58,45,68,61,73,85,72,72,59,29,77,85,49,53,70,78,63,57,45,43,62,33,25,44,44,32,29,36,51,47,76,89,64,83,50,30,43,37,32,38,34,34,43,82,41,94,86,68,36,31,36,37,40,37,36,27,37,34,90,87,71,46,76,40,44,50,62,31,39,31,40,64,82,43,82,91,43,55,27,40,28,42,33,34,69,46,91,92,46,82,65,41,56,40,31,36,40,40,65,75,64,67,53,41,37,34,36,40,29,59,45,69,43,92,79,50,38,51,51,62,41,37,37,38,29,13,59,43,73,65,72,60,66,70,59,52,52,52,52,46,48,55,40,40,74,62,67,43,67,59,86,56,47,40,77,44,53,47,67,91,44,68,76,56,71,82,98,142,87,68,93,70,71,83,75,78,76,76,77,78,66,83,67,76,76,76,62,47,56,70,55,46,70,62,73,85,73,72,58,29,78,86,49,52,70,78,64,57,44,42,61,34,24,46,44,31,28,37,51,47,78,88,62,84,50,29,44,38,31,37,35,34,43,80,41,94,87,68,36,31,36,36,40,37,36,26,37,34,91,87,69,46,76,40,44,51,61,29,38,31,39,63,82,44,81,91,42,54,25,40,28,42,34,33,69,46,90,90,45,81,64,40,55,38,31,36,41,40,65,76,64,65,53,38,37,34,36,40,28,60,45,69,43,94,78,49,38,50,50,66,42,38,37,36,31,14,60,43,74,64,71,59,66,69,59,53,50,52,54,45,49,55,40,42,74,61,68,43,68,61,85,57,46,40,76,45,52,48,67,91,45,69,76,57,72,82,98

Foldseek 3Di:
DCPPDPPDPPPPPPPPPPPPPLVLDADFDAAADPPDDVVLQFAKKWFFKKFDDPVDAAFRWMWGWDADPVGWIKIKIWHQHPVGDIDIFIWIWDDPDPVQNQWIWIDRDPVDGTWIWGFHDDPSAFWTKIKTWDRDPSRYMDMMITIITPDLDHDPVVVVVSLVSCVVRPHDSVSMDTGHNPPCVSVVVD/DPDDPPPDPPPPPPPPPDPPPLVLDADFDAAADPPDDVVLQAAKKWFFKKFDDPVDAAFRWMWGWDADPVGWIKIKIWHQHPVGDIDIFIWIWDDPDPVQNQWIWIDRDPVDGTWIWGFHDDPSAFWTKIKTWDRDPSRYMDMMITIITPDLDHDPVVVVVSLVSCVVRPHDSVSMDTGHNPPCVSVVVD

InterPro domains:
  IPR000566 Lipocalin/cytosolic fatty-acid binding domain [PF08212] (37-181)
  IPR002969 Apolipoprotein D [PR01219] (19-33)
  IPR002969 Apolipoprotein D [PR01219] (97-108)
  IPR002969 Apolipoprotein D [PR01219] (139-155)
  IPR002969 Apolipoprotein D [PR01219] (165-184)
  IPR012674 Calycin [G3DSA:2.40.128.20] (22-188)
  IPR012674 Calycin [SSF50814] (5-184)
  IPR022271 Lipocalin, ApoD type [PIRSF036893] (3-184)
  IPR022272 Lipocalin family conserved site [PS00213] (35-48)
  IPR026222 Apolipoprotein D, vertebrates [PR02058] (1-16)
  IPR026222 Apolipoprotein D, vertebrates [PR02058] (85-100)
  IPR026222 Apolipoprotein D, vertebrates [PR02058] (150-167)
  IPR026222 Apolipoprotein D, vertebrates [PR02058] (167-185)

Sequence (380 aa):
MALLKVVFLLLVAAEFSQSQSFHMYSCPTPSLQVNFNVTQYLGTWYEIQKLPAMFERGDCVQAKYSLLADGQVRVHNSELLSNGKINSIEGTAKILDPTQPAVLSVSFFRALPDSPYMVLSTDYTSYSLVYSCSDYLGLFHIDFAWILSRTRQLNSATVSQLRDKLTAMGVDVKRLSVTDQTDCGAMVSAMALLKVVFLLLVAAEFSQSQSFHMYSCPTPSLQVNFNVTQYLGTWYEIQKLPAMFERGDCVQAKYSLLADGQVRVHNSELLSNGKINSIEGTAKILDPTQPAVLSVSFFRALPDSPYMVLSTDYTSYSLVYSCSDYLGLFHIDFAWILSRTRQLNSATVSQLRDKLTAMGVDVKRLSVTDQTDCGAMVSA